Protein AF-A0A0L6J402-F1 (afdb_monomer)

Secondary structure (DSSP, 8-state):
-EEEEEETTEEEEEEEEEETTTTEEEEEEEE--SEEESSTT--EEEEEE-S-TT-EEEEEETT---SSSSTTGGG-EEEEEPTTS-EEEE-HHHHHHHH-GGGHHHHHHHHHHHHTT--SS-EEEE--TT----TTEEEEETTEEEEEEEEETTEEEEEPPPHHHHHHTT--SS-TTSHHHHHHHHHHHT-

Structure (mmCIF, N/CA/C/O backbone):
data_AF-A0A0L6J402-F1
#
_entry.id   AF-A0A0L6J402-F1
#
loop_
_atom_site.group_PDB
_atom_site.id
_atom_site.type_symbol
_atom_site.label_atom_id
_atom_site.label_alt_id
_atom_site.label_comp_id
_atom_site.label_asym_id
_atom_site.label_entity_id
_atom_site.label_seq_id
_atom_site.pdbx_PDB_ins_code
_atom_site.Cartn_x
_atom_site.Cartn_y
_atom_site.Cartn_z
_atom_site.occupancy
_atom_site.B_iso_or_equiv
_atom_site.auth_seq_id
_atom_site.auth_comp_id
_atom_site.auth_asym_id
_atom_site.auth_atom_id
_atom_site.pdbx_PDB_model_num
ATOM 1 N N . MET A 1 1 ? 17.441 -10.119 -23.129 1.00 94.06 1 MET A N 1
ATOM 2 C CA . MET A 1 1 ? 17.549 -8.654 -23.282 1.00 94.06 1 MET A CA 1
ATOM 3 C C . MET 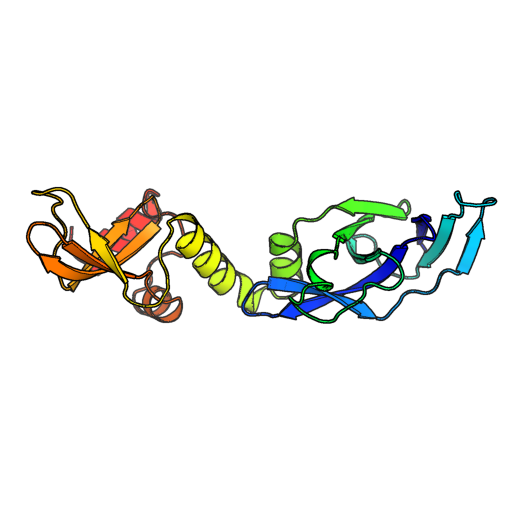A 1 1 ? 16.219 -8.056 -23.728 1.00 94.06 1 MET A C 1
ATOM 5 O O . MET A 1 1 ? 15.718 -8.432 -24.781 1.00 94.06 1 MET A O 1
ATOM 9 N N . ILE A 1 2 ? 15.658 -7.149 -22.926 1.00 98.06 2 ILE A N 1
ATOM 10 C CA . ILE A 1 2 ? 14.402 -6.425 -23.172 1.00 98.06 2 ILE A CA 1
ATOM 11 C C . ILE A 1 2 ? 14.729 -4.947 -23.429 1.00 98.06 2 ILE A C 1
ATOM 13 O O . ILE A 1 2 ? 15.537 -4.361 -22.709 1.00 98.06 2 ILE A O 1
ATOM 17 N N . THR A 1 3 ? 14.113 -4.326 -24.440 1.00 98.38 3 THR A N 1
ATOM 18 C CA . THR A 1 3 ? 14.338 -2.906 -24.765 1.00 98.38 3 THR A CA 1
ATOM 19 C C . THR A 1 3 ? 13.203 -2.034 -24.244 1.00 98.38 3 THR A C 1
ATOM 21 O O . THR A 1 3 ? 12.103 -2.064 -24.785 1.00 98.38 3 THR A O 1
ATOM 24 N N . VAL A 1 4 ? 13.489 -1.194 -23.252 1.00 98.19 4 VAL A N 1
ATOM 25 C CA . VAL A 1 4 ? 12.526 -0.256 -22.662 1.00 98.19 4 VAL A CA 1
ATOM 26 C C . VAL A 1 4 ? 12.765 1.150 -23.199 1.00 98.19 4 VAL A C 1
ATOM 28 O O . VAL A 1 4 ? 13.907 1.591 -23.332 1.00 98.19 4 VAL A O 1
ATOM 31 N N . ARG A 1 5 ? 11.683 1.875 -23.486 1.00 97.75 5 ARG A N 1
ATOM 32 C CA . ARG A 1 5 ? 11.718 3.271 -23.940 1.00 97.75 5 ARG A CA 1
ATOM 33 C C . ARG A 1 5 ? 10.920 4.142 -22.981 1.00 97.75 5 ARG A C 1
ATOM 35 O O . ARG A 1 5 ? 9.735 3.896 -22.780 1.00 97.75 5 ARG A O 1
ATOM 42 N N . ILE A 1 6 ? 11.554 5.164 -22.414 1.00 96.50 6 ILE A N 1
ATOM 43 C CA . ILE A 1 6 ? 10.890 6.161 -21.561 1.00 96.50 6 ILE A CA 1
ATOM 44 C C . ILE A 1 6 ? 11.271 7.574 -21.998 1.00 96.50 6 ILE A C 1
ATOM 46 O O . ILE A 1 6 ? 12.311 7.780 -22.620 1.00 96.50 6 ILE A O 1
ATOM 50 N N . ALA A 1 7 ? 10.449 8.568 -21.661 1.00 94.88 7 ALA A N 1
ATOM 51 C CA . ALA A 1 7 ? 10.814 9.968 -21.873 1.00 94.88 7 ALA A CA 1
ATOM 52 C C . ALA A 1 7 ? 12.146 10.282 -21.168 1.00 94.88 7 ALA A C 1
ATOM 54 O O . ALA A 1 7 ? 12.312 9.939 -19.997 1.00 94.88 7 ALA A O 1
ATOM 55 N N . ALA A 1 8 ? 13.073 10.971 -21.841 1.00 93.81 8 ALA A N 1
ATOM 56 C CA . ALA A 1 8 ? 14.391 11.305 -21.285 1.00 93.81 8 ALA A CA 1
ATOM 57 C C . ALA A 1 8 ? 14.318 12.230 -20.054 1.00 93.81 8 ALA A C 1
ATOM 59 O O . ALA A 1 8 ? 15.258 12.305 -19.267 1.00 93.81 8 ALA A O 1
ATOM 60 N N . ALA A 1 9 ? 13.176 12.893 -19.848 1.00 92.81 9 ALA A N 1
ATOM 61 C CA . ALA A 1 9 ? 12.861 13.637 -18.631 1.00 92.81 9 ALA A CA 1
ATOM 62 C C . ALA A 1 9 ? 12.552 12.737 -17.413 1.00 92.81 9 ALA A C 1
ATOM 64 O O . ALA A 1 9 ? 12.197 13.249 -16.350 1.00 92.81 9 ALA A O 1
ATOM 65 N N . ARG A 1 10 ? 12.656 11.408 -17.542 1.00 93.75 10 ARG A N 1
ATOM 66 C CA . ARG A 1 10 ? 12.503 10.442 -16.449 1.00 93.75 10 ARG A CA 1
ATOM 67 C C . ARG A 1 10 ? 13.736 9.557 -16.327 1.00 93.75 10 ARG A C 1
ATOM 69 O O . ARG A 1 10 ? 14.396 9.250 -17.314 1.00 93.75 10 ARG A O 1
ATOM 76 N N . TRP A 1 11 ? 14.031 9.135 -15.104 1.00 94.50 11 TRP A N 1
ATOM 77 C CA . TRP A 1 11 ? 15.065 8.141 -14.815 1.00 94.50 11 TRP A CA 1
ATOM 78 C C . TRP A 1 11 ? 14.415 6.796 -14.509 1.00 94.50 11 TRP A C 1
ATOM 80 O O . TRP A 1 11 ? 13.306 6.760 -13.972 1.00 94.50 11 TRP A O 1
ATOM 90 N N . LEU A 1 12 ? 15.111 5.712 -14.853 1.00 96.62 12 LEU A N 1
ATOM 91 C CA . LEU A 1 12 ? 14.683 4.336 -14.615 1.00 96.62 12 LEU A CA 1
ATOM 92 C C . LEU A 1 12 ? 15.525 3.701 -13.507 1.00 96.62 12 LEU A C 1
ATOM 94 O O . LEU A 1 12 ? 16.740 3.898 -13.444 1.00 96.62 12 LEU A O 1
ATOM 98 N N . TRP A 1 13 ? 14.876 2.916 -12.657 1.00 96.44 13 TRP A N 1
ATOM 99 C CA . TRP A 1 13 ? 15.479 2.295 -11.484 1.00 96.44 13 TRP A CA 1
ATOM 100 C C . TRP A 1 13 ? 14.895 0.906 -11.256 1.00 96.44 13 TRP A C 1
ATOM 102 O O . TRP A 1 13 ? 13.756 0.640 -11.645 1.00 96.44 13 TRP A O 1
ATOM 112 N N . THR A 1 14 ? 15.625 0.047 -10.549 1.00 96.75 14 THR A N 1
ATOM 113 C CA . THR A 1 14 ? 14.987 -1.098 -9.886 1.00 96.75 14 THR A CA 1
ATOM 114 C C . THR A 1 14 ? 14.047 -0.594 -8.786 1.00 96.75 14 THR A C 1
ATOM 116 O O . THR A 1 14 ? 14.257 0.490 -8.234 1.00 96.75 14 THR A O 1
ATOM 119 N N . ALA A 1 15 ? 13.001 -1.354 -8.467 1.00 96.56 15 ALA A N 1
ATOM 120 C CA . ALA A 1 15 ? 12.118 -1.041 -7.348 1.00 96.56 15 ALA A CA 1
ATOM 121 C C . ALA A 1 15 ? 12.677 -1.589 -6.023 1.00 96.56 15 ALA A C 1
ATOM 123 O O . ALA A 1 15 ? 13.242 -2.681 -5.990 1.00 96.56 15 ALA A O 1
ATOM 124 N N . GLU A 1 16 ? 12.500 -0.852 -4.927 1.00 95.44 16 GLU A N 1
ATOM 125 C CA . GLU A 1 16 ? 12.761 -1.335 -3.564 1.00 95.44 16 GLU A CA 1
ATOM 126 C C . GLU A 1 16 ? 11.734 -0.762 -2.578 1.00 95.44 16 GLU A C 1
ATOM 128 O O . GLU A 1 16 ? 11.135 0.282 -2.837 1.00 95.44 16 GLU A O 1
ATOM 133 N N . VAL A 1 17 ? 11.528 -1.418 -1.433 1.00 94.38 17 VAL A N 1
ATOM 134 C CA . VAL A 1 17 ? 10.684 -0.873 -0.356 1.00 94.38 17 VAL A CA 1
ATOM 135 C C . VAL A 1 17 ? 11.519 0.081 0.496 1.00 94.38 17 VAL A C 1
ATOM 137 O O . VAL A 1 17 ? 12.378 -0.356 1.261 1.00 94.38 17 VAL A O 1
ATOM 140 N N . GLY A 1 18 ? 11.251 1.381 0.371 1.00 90.75 18 GLY A N 1
ATOM 141 C CA . GLY A 1 18 ? 11.936 2.438 1.120 1.00 90.75 18 GLY A CA 1
ATOM 142 C C . GLY A 1 18 ? 11.395 2.633 2.534 1.00 90.75 18 GLY A C 1
ATOM 143 O O . GLY A 1 18 ? 12.143 3.001 3.435 1.00 90.75 18 GLY A O 1
ATOM 144 N N . ASP A 1 19 ? 10.106 2.359 2.745 1.00 91.25 19 ASP A N 1
ATOM 145 C CA . ASP A 1 19 ? 9.480 2.349 4.068 1.00 91.25 19 ASP A CA 1
ATOM 146 C C . ASP A 1 19 ? 8.548 1.141 4.187 1.00 91.25 19 ASP A C 1
ATOM 148 O O . ASP A 1 19 ? 7.466 1.095 3.597 1.00 91.25 19 ASP A O 1
ATOM 152 N N . ARG A 1 20 ? 8.979 0.152 4.976 1.00 91.56 20 ARG A N 1
ATOM 153 C CA . ARG A 1 20 ? 8.246 -1.105 5.179 1.00 91.56 20 ARG A CA 1
ATOM 154 C C . ARG A 1 20 ? 6.940 -0.918 5.948 1.00 91.56 20 ARG A C 1
ATOM 156 O O . ARG A 1 20 ? 6.004 -1.685 5.729 1.00 91.56 20 ARG A O 1
ATOM 163 N N . ALA A 1 21 ? 6.861 0.093 6.816 1.00 88.88 21 ALA A N 1
ATOM 164 C CA . ALA A 1 21 ? 5.702 0.336 7.672 1.00 88.88 21 ALA A CA 1
ATOM 165 C C . ALA A 1 21 ? 4.552 1.032 6.928 1.00 88.88 21 ALA A C 1
ATOM 167 O O . ALA A 1 21 ? 3.388 0.886 7.307 1.00 88.88 21 ALA A O 1
ATOM 168 N N . THR A 1 22 ? 4.862 1.816 5.894 1.00 88.06 22 THR A N 1
ATOM 169 C CA . THR A 1 22 ? 3.853 2.453 5.028 1.00 88.06 22 THR A CA 1
ATOM 170 C C . THR A 1 22 ? 3.661 1.723 3.704 1.00 88.06 22 THR A C 1
ATOM 172 O O . THR A 1 22 ? 2.597 1.850 3.108 1.00 88.06 22 THR A O 1
ATOM 175 N N . GLY A 1 23 ? 4.644 0.936 3.260 1.00 91.31 23 GLY A N 1
ATOM 176 C CA . GLY A 1 23 ? 4.635 0.313 1.936 1.00 91.31 23 GLY A CA 1
ATOM 177 C C . GLY A 1 23 ? 5.067 1.267 0.835 1.00 91.31 23 GLY A C 1
ATOM 178 O O . GLY A 1 23 ? 4.609 1.155 -0.296 1.00 91.31 23 GLY A O 1
ATOM 179 N N . HIS A 1 24 ? 5.922 2.239 1.144 1.00 92.56 24 HIS A N 1
ATOM 180 C CA . HIS A 1 24 ? 6.420 3.127 0.109 1.00 92.56 24 HIS A CA 1
ATOM 181 C C . HIS A 1 24 ? 7.487 2.432 -0.732 1.00 92.56 24 HIS A C 1
ATOM 183 O O . HIS A 1 24 ? 8.551 2.065 -0.224 1.00 92.56 24 HIS A O 1
ATOM 189 N N . VAL A 1 25 ? 7.212 2.296 -2.027 1.00 94.50 25 VAL A N 1
ATOM 190 C CA . VAL A 1 25 ? 8.175 1.802 -3.013 1.00 94.50 25 VAL A CA 1
ATOM 191 C C . VAL A 1 25 ? 8.962 2.980 -3.576 1.00 94.50 25 VAL A C 1
ATOM 193 O O . VAL A 1 25 ? 8.384 3.975 -4.019 1.00 94.50 25 VAL A O 1
ATOM 196 N N . CYS A 1 26 ? 10.287 2.869 -3.572 1.00 94.12 26 CYS A N 1
ATOM 197 C CA . CYS A 1 26 ? 11.191 3.897 -4.065 1.00 94.12 26 CYS A CA 1
ATOM 198 C C . CYS A 1 26 ? 12.215 3.373 -5.068 1.00 94.12 26 CYS A C 1
ATOM 200 O O . CYS A 1 26 ? 12.240 2.196 -5.434 1.00 94.12 26 CYS A O 1
ATOM 202 N N . ASN A 1 27 ? 13.040 4.295 -5.556 1.00 93.12 27 ASN A N 1
ATOM 203 C CA . ASN A 1 27 ? 14.118 4.003 -6.478 1.00 93.12 27 ASN A CA 1
ATOM 204 C C . ASN A 1 27 ? 15.274 3.249 -5.790 1.00 93.12 27 ASN A C 1
ATOM 206 O O . ASN A 1 27 ? 15.951 3.787 -4.913 1.00 93.12 27 ASN A O 1
ATOM 210 N N . GLY A 1 28 ? 15.529 2.025 -6.252 1.00 93.38 28 GLY A N 1
ATOM 211 C CA . GLY A 1 28 ? 16.651 1.187 -5.839 1.00 93.38 28 GLY A CA 1
ATOM 212 C C . GLY A 1 28 ? 17.943 1.543 -6.568 1.00 93.38 28 GLY A C 1
ATOM 213 O O . GLY A 1 28 ? 18.533 2.600 -6.329 1.00 93.38 28 GLY A O 1
ATOM 214 N N . ALA A 1 29 ? 18.423 0.647 -7.430 1.00 93.88 29 ALA A N 1
ATOM 215 C CA . ALA A 1 29 ? 19.623 0.855 -8.232 1.00 93.88 29 ALA A CA 1
ATOM 216 C C . ALA A 1 29 ? 19.283 1.593 -9.543 1.00 93.88 29 ALA A C 1
ATOM 218 O O . ALA A 1 29 ? 18.304 1.232 -10.205 1.00 93.88 29 ALA A O 1
ATOM 219 N N . PRO A 1 30 ? 20.062 2.618 -9.944 1.00 94.12 30 PRO A N 1
ATOM 220 C CA . PRO A 1 30 ? 19.835 3.330 -11.197 1.00 94.12 30 PRO A CA 1
ATOM 221 C C . PRO A 1 30 ? 20.102 2.427 -12.396 1.00 94.12 30 PRO A C 1
ATOM 223 O O . PRO A 1 30 ? 21.125 1.742 -12.453 1.00 94.12 30 PRO A O 1
ATOM 226 N N . ILE A 1 31 ? 19.229 2.504 -13.395 1.00 96.31 31 ILE A N 1
ATOM 227 C CA . ILE A 1 31 ? 19.400 1.815 -14.668 1.00 96.31 31 ILE A CA 1
ATOM 228 C C . ILE A 1 31 ? 19.747 2.853 -15.730 1.00 96.31 31 ILE A C 1
ATOM 230 O O . ILE A 1 31 ? 18.950 3.728 -16.067 1.00 96.31 31 ILE A O 1
ATOM 234 N N . ARG A 1 32 ? 20.971 2.774 -16.254 1.00 95.44 32 ARG A N 1
ATOM 235 C CA . ARG A 1 32 ? 21.456 3.720 -17.263 1.00 95.44 32 ARG A CA 1
ATOM 236 C C . ARG A 1 32 ? 20.783 3.462 -18.609 1.00 95.44 32 ARG A C 1
ATOM 238 O O . ARG A 1 32 ? 20.516 2.317 -18.968 1.00 95.44 32 ARG A O 1
ATOM 245 N N . ALA A 1 33 ? 20.514 4.533 -19.347 1.00 96.94 33 ALA A N 1
ATOM 246 C CA . ALA A 1 33 ? 20.126 4.423 -20.746 1.00 96.94 33 ALA A CA 1
ATOM 247 C C . ALA A 1 33 ? 21.333 3.941 -21.561 1.00 96.94 33 ALA A C 1
ATOM 249 O O . ALA A 1 33 ? 22.449 4.425 -21.361 1.00 96.94 33 ALA A O 1
ATOM 250 N N . ALA A 1 34 ? 21.105 3.008 -22.480 1.00 97.75 34 ALA A N 1
ATOM 251 C CA . ALA A 1 34 ? 22.109 2.575 -23.447 1.00 97.75 34 ALA A CA 1
ATOM 252 C C . ALA A 1 34 ? 22.363 3.674 -24.488 1.00 97.75 34 ALA A C 1
ATOM 254 O O . ALA A 1 34 ? 23.488 3.876 -24.938 1.00 97.75 34 ALA A O 1
ATOM 255 N N . ARG A 1 35 ? 21.304 4.404 -24.858 1.00 97.69 35 ARG A N 1
ATOM 256 C CA . ARG A 1 35 ? 21.351 5.529 -25.796 1.00 97.69 35 ARG A CA 1
ATOM 257 C C . ARG A 1 35 ? 20.123 6.424 -25.652 1.00 97.69 35 ARG A C 1
ATOM 259 O O . ARG A 1 35 ? 19.157 6.068 -24.977 1.00 97.69 35 ARG A O 1
ATOM 266 N N . TYR A 1 36 ? 20.160 7.555 -26.345 1.00 96.94 36 TYR A N 1
ATOM 267 C CA . TYR A 1 36 ? 19.033 8.470 -26.485 1.00 96.94 36 TYR A CA 1
ATOM 268 C C . TYR A 1 36 ? 18.640 8.582 -27.958 1.00 96.94 36 TYR A C 1
ATOM 270 O O . TYR A 1 36 ? 19.504 8.702 -28.826 1.00 96.94 36 TYR A O 1
ATOM 278 N N . GLU A 1 37 ? 17.341 8.529 -28.229 1.00 97.19 37 GLU A N 1
ATOM 279 C CA . GLU A 1 37 ? 16.747 8.651 -29.563 1.00 97.19 37 GLU A CA 1
ATOM 280 C C . GLU A 1 37 ? 15.839 9.895 -29.600 1.00 97.19 37 GLU A C 1
ATOM 282 O O . GLU A 1 37 ? 15.271 10.279 -28.579 1.00 97.19 37 GLU A O 1
ATOM 287 N N . GLY A 1 38 ? 15.699 10.541 -30.762 1.00 93.69 38 GLY A N 1
ATOM 288 C CA . GLY A 1 38 ? 14.854 11.734 -30.932 1.00 93.69 38 GLY A CA 1
ATOM 289 C C . GLY A 1 38 ? 15.627 13.054 -31.031 1.00 93.69 38 GLY A C 1
ATOM 290 O O . GLY A 1 38 ? 16.839 13.073 -31.260 1.00 93.69 38 GLY A O 1
ATOM 291 N N . ARG A 1 39 ? 14.908 14.181 -30.935 1.00 89.00 39 ARG A N 1
ATOM 292 C CA . ARG A 1 39 ? 15.460 15.545 -31.043 1.00 89.00 39 ARG A CA 1
ATOM 293 C C . ARG A 1 39 ? 14.726 16.505 -30.107 1.00 89.00 39 ARG A C 1
ATOM 295 O O . ARG A 1 39 ? 13.533 16.353 -29.876 1.00 89.00 39 ARG A O 1
ATOM 302 N N . GLY A 1 40 ? 15.427 17.537 -29.635 1.00 84.94 40 GLY A N 1
ATOM 303 C CA . GLY A 1 40 ? 14.830 18.588 -28.805 1.00 84.94 40 GLY A CA 1
ATOM 304 C C . GLY A 1 40 ? 14.263 18.047 -27.490 1.00 84.94 40 GLY A C 1
ATOM 305 O O . GLY A 1 40 ? 14.942 17.301 -26.790 1.00 84.94 40 GLY A O 1
ATOM 306 N N . LEU A 1 41 ? 13.031 18.436 -27.155 1.00 83.25 41 LEU A N 1
ATOM 307 C CA . LEU A 1 41 ? 12.342 17.993 -25.936 1.00 83.25 41 LEU A CA 1
ATOM 308 C C . LEU A 1 41 ? 11.705 16.598 -26.068 1.00 83.25 41 LEU A C 1
ATOM 310 O O . LEU A 1 41 ? 11.369 15.997 -25.052 1.00 83.25 41 LEU A O 1
ATOM 314 N N . ASP A 1 42 ? 11.623 16.048 -27.283 1.00 88.81 42 ASP A N 1
ATOM 315 C CA . ASP A 1 42 ? 11.062 14.718 -27.569 1.00 88.81 42 ASP A CA 1
ATOM 316 C C . ASP A 1 42 ? 12.124 13.607 -27.482 1.00 88.81 42 ASP A C 1
ATOM 318 O O . ASP A 1 42 ? 12.071 12.599 -28.189 1.00 88.81 42 ASP A O 1
ATOM 322 N N . LEU A 1 43 ? 13.146 13.806 -26.644 1.00 95.12 43 LEU A N 1
ATOM 323 C CA . LEU A 1 43 ? 14.176 12.801 -26.410 1.00 95.12 43 LEU A CA 1
ATOM 324 C C . LEU A 1 43 ? 13.604 11.618 -25.625 1.00 95.12 43 LEU A C 1
ATOM 326 O O . LEU A 1 43 ? 12.956 11.770 -24.586 1.00 95.12 43 LEU A O 1
ATOM 330 N N . VAL A 1 44 ? 13.921 10.421 -26.101 1.00 96.88 44 VAL A N 1
ATOM 331 C CA . VAL A 1 44 ? 13.575 9.141 -25.490 1.00 96.88 44 VAL A CA 1
ATOM 332 C C . VAL A 1 44 ? 14.857 8.481 -25.000 1.00 96.88 44 VAL A C 1
ATOM 334 O O . VAL A 1 44 ? 15.814 8.320 -25.757 1.00 96.88 44 VAL A O 1
ATOM 337 N N . ALA A 1 45 ? 14.878 8.090 -23.730 1.00 97.06 45 ALA A N 1
ATOM 338 C CA . ALA A 1 45 ? 15.914 7.238 -23.171 1.00 97.06 45 ALA A CA 1
ATOM 339 C C . ALA A 1 45 ? 15.597 5.777 -23.512 1.00 97.06 45 ALA A C 1
ATOM 341 O O . ALA A 1 45 ? 14.514 5.273 -23.194 1.00 97.06 45 ALA A O 1
ATOM 342 N N . VAL A 1 46 ? 16.542 5.100 -24.164 1.00 98.25 46 VAL A N 1
ATOM 343 C CA . VAL A 1 46 ? 16.428 3.681 -24.507 1.00 98.25 46 VAL A CA 1
ATOM 344 C C . VAL A 1 46 ? 17.296 2.869 -23.564 1.00 98.25 46 VAL A C 1
ATOM 346 O O . VAL A 1 46 ? 18.504 3.088 -23.472 1.00 98.25 46 VAL A O 1
ATOM 349 N N . HIS A 1 47 ? 16.681 1.914 -22.878 1.00 98.38 47 HIS A N 1
ATOM 350 C CA . HIS A 1 47 ? 17.337 1.010 -21.947 1.00 98.38 47 HIS A CA 1
ATOM 351 C C . HIS A 1 47 ? 17.347 -0.405 -22.517 1.00 98.38 47 HIS A C 1
ATOM 353 O O . HIS A 1 47 ? 16.321 -0.904 -22.974 1.00 98.38 47 HIS A O 1
ATOM 359 N N . GLU A 1 48 ? 18.503 -1.056 -22.463 1.00 98.12 48 GLU A N 1
ATOM 360 C CA . GLU A 1 48 ? 18.673 -2.461 -22.826 1.00 98.12 48 GLU A CA 1
ATOM 361 C C . GLU A 1 48 ? 18.891 -3.239 -21.535 1.00 98.12 48 GLU A C 1
ATOM 363 O O . GLU A 1 48 ? 19.911 -3.089 -20.866 1.00 98.12 48 GLU A O 1
ATOM 368 N N . LEU A 1 49 ? 17.866 -3.983 -21.132 1.00 97.44 49 LEU A N 1
ATOM 369 C CA . LEU A 1 49 ? 17.794 -4.609 -19.822 1.00 97.44 49 LEU A CA 1
ATOM 370 C C . LEU A 1 49 ? 18.037 -6.105 -19.946 1.00 97.44 49 LEU A C 1
ATOM 372 O O . LEU A 1 49 ? 17.359 -6.790 -20.716 1.00 97.44 49 LEU A O 1
ATOM 376 N N . ASP A 1 50 ? 18.964 -6.617 -19.147 1.00 96.75 50 ASP A N 1
ATOM 377 C CA . ASP A 1 50 ? 19.140 -8.052 -18.947 1.00 96.75 50 ASP A CA 1
ATOM 378 C C . ASP A 1 50 ? 18.523 -8.474 -17.611 1.00 96.75 50 ASP A C 1
ATOM 380 O O . ASP A 1 50 ? 19.205 -8.835 -16.657 1.00 96.75 50 ASP A O 1
ATOM 384 N N . ILE A 1 51 ? 17.202 -8.308 -17.525 1.00 96.12 51 ILE A N 1
ATOM 385 C CA . ILE A 1 51 ? 16.375 -8.688 -16.376 1.00 96.12 51 ILE A CA 1
ATOM 386 C C . ILE A 1 51 ? 15.111 -9.388 -16.876 1.00 96.12 51 ILE A C 1
ATOM 388 O O . ILE A 1 51 ? 14.734 -9.256 -18.044 1.00 96.12 51 ILE A O 1
ATOM 392 N N . GLU A 1 52 ? 14.456 -10.130 -15.991 1.00 97.62 52 GLU A N 1
ATOM 393 C CA . GLU A 1 52 ? 13.266 -10.902 -16.333 1.00 97.62 52 GLU A CA 1
ATOM 394 C C . GLU A 1 52 ? 12.053 -9.998 -16.598 1.00 97.62 52 GLU A C 1
ATOM 396 O O . GLU A 1 52 ? 11.854 -8.969 -15.937 1.00 97.62 52 GLU A O 1
ATOM 401 N N . ALA A 1 53 ? 11.199 -10.409 -17.538 1.00 97.81 53 ALA A N 1
ATOM 402 C CA . ALA A 1 53 ? 9.855 -9.856 -17.630 1.00 97.81 53 ALA A CA 1
ATOM 403 C C . ALA A 1 53 ? 9.098 -10.130 -16.318 1.00 97.81 53 ALA A C 1
ATOM 405 O O . ALA A 1 53 ? 9.314 -11.130 -15.647 1.00 97.81 53 ALA A O 1
ATOM 406 N N . GLY A 1 54 ? 8.216 -9.222 -15.926 1.00 97.94 54 GLY A N 1
ATOM 407 C CA . GLY A 1 54 ? 7.551 -9.242 -14.628 1.00 97.94 54 GLY A CA 1
ATOM 408 C C . GLY A 1 54 ? 8.289 -8.461 -13.541 1.00 97.94 54 GLY A C 1
ATOM 409 O O . GLY A 1 54 ? 7.651 -8.127 -12.546 1.00 97.94 54 GLY A O 1
ATOM 410 N N . THR A 1 55 ? 9.564 -8.095 -13.732 1.00 98.31 55 THR A N 1
ATOM 411 C CA . THR A 1 55 ? 10.326 -7.298 -12.755 1.00 98.31 55 THR A CA 1
ATOM 412 C C . THR A 1 55 ? 9.660 -5.943 -12.491 1.00 98.31 55 THR A C 1
ATOM 414 O O . THR A 1 55 ? 9.247 -5.247 -13.425 1.00 98.31 55 THR A O 1
ATOM 417 N N . LEU A 1 56 ? 9.591 -5.548 -11.215 1.00 98.50 56 LEU A N 1
ATOM 418 C CA . LEU A 1 56 ? 9.145 -4.220 -10.803 1.00 98.50 56 LEU A CA 1
ATOM 419 C C . LEU A 1 56 ? 10.264 -3.186 -10.977 1.00 98.50 56 LEU A C 1
ATOM 421 O O . LEU A 1 56 ? 11.374 -3.332 -10.461 1.00 98.50 56 LEU A O 1
ATOM 425 N N . LEU A 1 57 ? 9.939 -2.110 -11.682 1.00 98.06 57 LEU A N 1
ATOM 426 C CA . LEU A 1 57 ? 10.809 -0.973 -11.947 1.00 98.06 57 LEU A CA 1
ATOM 427 C C . LEU A 1 57 ? 10.163 0.302 -11.421 1.00 98.06 57 LEU A C 1
ATOM 429 O O . LEU A 1 57 ? 8.943 0.410 -11.322 1.00 98.06 57 LEU A O 1
ATOM 433 N N . VAL A 1 58 ? 10.982 1.301 -11.120 1.00 96.88 58 VAL A N 1
ATOM 434 C CA . VAL A 1 58 ? 10.513 2.631 -10.735 1.00 96.88 58 VAL A CA 1
ATOM 435 C C . VAL A 1 58 ? 10.967 3.632 -11.775 1.00 96.88 58 VAL A C 1
ATOM 437 O O . VAL A 1 58 ? 12.095 3.585 -12.260 1.00 96.88 58 VAL A O 1
ATOM 440 N N . THR A 1 59 ? 10.086 4.574 -12.093 1.00 95.62 59 THR A N 1
ATOM 441 C CA . THR A 1 59 ? 10.474 5.789 -12.802 1.00 95.62 59 THR A CA 1
ATOM 442 C C . THR A 1 59 ? 10.271 7.002 -11.918 1.00 95.62 59 THR A C 1
ATOM 444 O O . THR A 1 59 ? 9.267 7.107 -11.208 1.00 95.62 59 THR A O 1
ATOM 447 N N . THR A 1 60 ? 11.186 7.954 -12.022 1.00 93.69 60 THR A N 1
ATOM 448 C CA . THR A 1 60 ? 11.099 9.250 -11.344 1.00 93.69 60 THR A CA 1
ATOM 449 C C . THR A 1 60 ? 11.278 10.359 -12.373 1.00 93.69 60 THR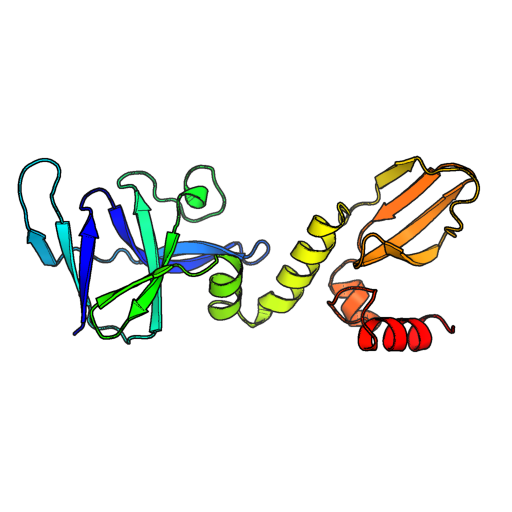 A C 1
ATOM 451 O O . THR A 1 60 ? 12.009 10.148 -13.343 1.00 93.69 60 THR A O 1
ATOM 454 N N . PRO A 1 61 ? 10.666 11.541 -12.205 1.00 91.56 61 PRO A N 1
ATOM 455 C CA . PRO A 1 61 ? 11.118 12.720 -12.932 1.00 91.56 61 PRO A CA 1
ATOM 456 C C . PRO A 1 61 ? 12.626 12.937 -12.715 1.00 91.56 61 PRO A C 1
ATOM 458 O O . PRO A 1 61 ? 13.178 12.636 -11.650 1.00 91.56 61 PRO A O 1
ATOM 461 N N . ALA A 1 62 ? 13.316 13.410 -13.749 1.00 84.38 62 ALA A N 1
ATOM 462 C CA . ALA A 1 62 ? 14.730 13.739 -13.654 1.00 84.38 62 ALA A CA 1
ATOM 463 C C . ALA A 1 62 ? 14.938 14.830 -12.588 1.00 84.38 62 ALA A C 1
ATOM 465 O O . ALA A 1 62 ? 14.222 15.828 -12.561 1.00 84.38 62 ALA A O 1
ATOM 466 N N . GLY A 1 63 ? 15.913 14.629 -11.698 1.00 80.31 63 GLY A N 1
ATOM 467 C CA . GLY A 1 63 ? 16.224 15.577 -10.622 1.00 80.31 63 GLY A CA 1
ATOM 468 C C . GLY A 1 63 ? 15.349 15.479 -9.364 1.00 80.31 63 GLY A C 1
ATOM 469 O O . GLY A 1 63 ? 15.583 16.244 -8.434 1.00 80.31 63 GLY A O 1
ATOM 470 N N . THR A 1 64 ? 14.389 14.546 -9.285 1.00 80.44 64 THR A N 1
ATOM 471 C CA . THR A 1 64 ? 13.471 14.419 -8.130 1.00 80.44 64 THR A CA 1
ATOM 472 C C . THR A 1 64 ? 13.542 13.060 -7.420 1.00 80.44 64 THR A C 1
ATOM 474 O O . THR A 1 64 ? 12.536 12.577 -6.906 1.00 80.44 64 THR A O 1
ATOM 477 N N . SER A 1 65 ? 14.704 12.399 -7.392 1.00 74.19 65 SER A N 1
ATOM 478 C CA . SER A 1 65 ? 14.849 11.080 -6.753 1.00 74.19 65 SER A CA 1
ATOM 479 C C . SER A 1 65 ? 15.069 11.174 -5.240 1.00 74.19 65 SER A C 1
ATOM 481 O O . SER A 1 65 ? 15.951 11.913 -4.798 1.00 74.19 65 SER A O 1
ATOM 483 N N . SER A 1 66 ? 14.354 10.371 -4.446 1.00 78.81 66 SER A N 1
ATOM 484 C CA . SER A 1 66 ? 14.579 10.245 -3.001 1.00 78.81 66 SER A CA 1
ATOM 485 C C . SER A 1 66 ? 14.288 8.828 -2.525 1.00 78.81 66 SER A C 1
ATOM 487 O O . SER A 1 66 ? 13.278 8.244 -2.886 1.00 78.81 66 SER A O 1
ATOM 489 N N . ARG A 1 67 ? 15.138 8.282 -1.656 1.00 79.75 67 ARG A N 1
ATOM 490 C CA . ARG A 1 67 ? 14.865 7.005 -0.992 1.00 79.75 67 ARG A CA 1
ATOM 491 C C . ARG A 1 67 ? 13.982 7.236 0.233 1.00 79.75 67 ARG A C 1
ATOM 493 O O . ARG A 1 67 ? 14.497 7.426 1.330 1.00 79.75 67 ARG A O 1
ATOM 500 N N . GLY A 1 68 ? 12.664 7.284 0.040 1.00 78.12 68 GLY A N 1
ATOM 501 C CA . GLY A 1 68 ? 11.692 7.345 1.138 1.00 78.12 68 GLY A CA 1
ATOM 502 C C . GLY A 1 68 ? 10.418 8.124 0.818 1.00 78.12 68 GLY A C 1
ATOM 503 O O . GLY A 1 68 ? 10.255 8.651 -0.274 1.00 78.12 68 GLY A O 1
ATOM 5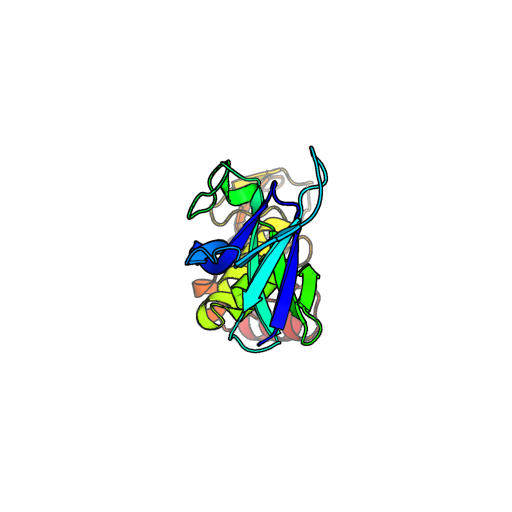04 N N . THR A 1 69 ? 9.533 8.241 1.809 1.00 75.00 69 THR A N 1
ATOM 505 C CA . THR A 1 69 ? 8.197 8.877 1.743 1.00 75.00 69 THR A CA 1
ATOM 506 C C . THR A 1 69 ? 8.211 10.410 1.721 1.00 75.00 69 THR A C 1
ATOM 508 O O . THR A 1 69 ? 7.181 11.052 1.927 1.00 75.00 69 THR A O 1
ATOM 511 N N . GLY A 1 70 ? 9.376 11.021 1.500 1.00 76.56 70 GLY A N 1
ATOM 512 C CA . GLY A 1 70 ? 9.533 12.472 1.476 1.00 76.56 70 GLY A CA 1
ATOM 513 C C . GLY A 1 70 ? 8.804 13.145 0.301 1.00 76.56 70 GLY A C 1
ATOM 514 O O . GLY A 1 70 ? 8.263 12.469 -0.576 1.00 76.56 70 GLY A O 1
ATOM 515 N N . PRO A 1 71 ? 8.846 14.488 0.215 1.00 71.69 71 PRO A N 1
ATOM 516 C CA . PRO A 1 71 ? 8.141 15.256 -0.820 1.00 71.69 71 PRO A CA 1
ATOM 517 C C . PRO A 1 71 ? 8.504 14.830 -2.252 1.00 71.69 71 PRO A C 1
ATOM 519 O O . PRO A 1 71 ? 7.680 14.919 -3.156 1.00 71.69 71 PRO A O 1
ATOM 522 N N . TRP A 1 72 ? 9.719 14.318 -2.453 1.00 74.19 72 TRP A N 1
ATOM 523 C CA . TRP A 1 72 ? 10.192 13.818 -3.744 1.00 74.19 72 TRP A CA 1
ATOM 524 C C . TRP A 1 72 ? 9.798 12.358 -4.012 1.00 74.19 72 TRP A C 1
ATOM 526 O O . TRP A 1 72 ? 9.594 11.984 -5.168 1.00 74.19 72 TRP A O 1
ATOM 536 N N . GLY A 1 73 ? 9.600 11.558 -2.960 1.00 74.69 73 GLY A N 1
ATOM 537 C CA . GLY A 1 73 ? 9.181 10.160 -3.066 1.00 74.69 73 GLY A CA 1
ATOM 538 C C . GLY A 1 73 ? 7.764 9.985 -3.602 1.00 74.69 73 GLY A C 1
ATOM 539 O O . GLY A 1 73 ? 7.477 9.037 -4.328 1.00 74.69 73 GLY A O 1
ATOM 540 N N . GLY A 1 74 ? 6.885 10.961 -3.359 1.00 74.88 74 GLY A N 1
ATOM 541 C CA . GLY A 1 74 ? 5.533 10.979 -3.929 1.00 74.88 74 GLY A CA 1
ATOM 542 C C . GLY A 1 74 ? 5.485 11.030 -5.464 1.00 74.88 74 GLY A C 1
ATOM 543 O O . GLY A 1 74 ? 4.432 10.792 -6.046 1.00 74.88 74 GLY A O 1
ATOM 544 N N . SER A 1 75 ? 6.607 11.317 -6.136 1.00 85.62 75 SER A N 1
ATOM 545 C CA . SER A 1 75 ? 6.698 11.351 -7.604 1.00 85.62 75 SER A CA 1
ATOM 546 C C . SER A 1 75 ? 7.054 10.003 -8.248 1.00 85.62 75 SER A C 1
ATOM 548 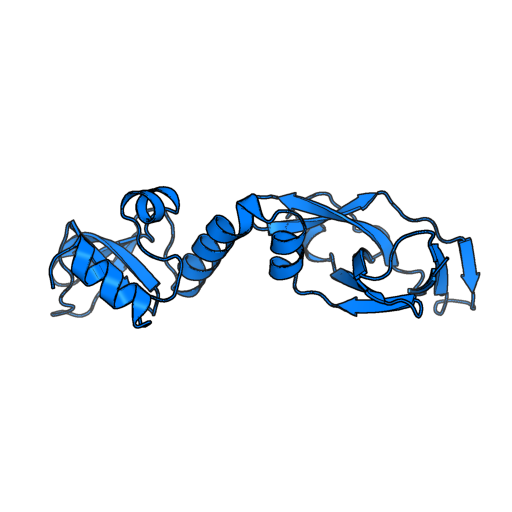O O . SER A 1 75 ? 7.104 9.894 -9.482 1.00 85.62 75 SER A O 1
ATOM 550 N N . HIS A 1 76 ? 7.315 8.978 -7.432 1.00 91.19 76 HIS A N 1
ATOM 551 C CA . HIS A 1 76 ? 7.642 7.643 -7.907 1.00 91.19 76 HIS A CA 1
ATOM 552 C C . HIS A 1 76 ? 6.445 7.000 -8.594 1.00 91.19 76 HIS A C 1
ATOM 554 O O . HIS A 1 76 ? 5.341 6.952 -8.059 1.00 91.19 76 HIS A O 1
ATOM 560 N N . GLN A 1 77 ? 6.694 6.452 -9.777 1.00 94.38 77 GLN A N 1
ATOM 561 C CA . GLN A 1 77 ? 5.741 5.587 -10.457 1.00 94.38 77 GLN A CA 1
ATOM 562 C C . GLN A 1 77 ? 6.352 4.203 -10.570 1.00 94.38 77 GLN A C 1
ATOM 564 O O . GLN A 1 77 ? 7.450 4.064 -11.119 1.00 94.38 77 GLN A O 1
ATOM 569 N N . VAL A 1 78 ? 5.642 3.209 -10.044 1.00 97.06 78 VAL A N 1
ATOM 570 C CA . VAL A 1 78 ? 6.047 1.809 -10.110 1.00 97.06 78 VAL A CA 1
ATOM 571 C C . VAL A 1 78 ? 5.445 1.175 -11.354 1.00 97.06 78 VAL A C 1
ATOM 573 O O . VAL A 1 78 ? 4.284 1.411 -11.691 1.00 97.06 78 VAL A O 1
ATOM 576 N N . HIS A 1 79 ? 6.247 0.367 -12.034 1.00 98.31 79 HIS A N 1
ATOM 577 C CA . HIS A 1 79 ? 5.890 -0.290 -13.277 1.00 98.31 79 HIS A CA 1
ATOM 578 C C . HIS A 1 79 ? 6.276 -1.760 -13.238 1.00 98.31 79 HIS A C 1
ATOM 580 O O . HIS A 1 79 ? 7.308 -2.115 -12.675 1.00 98.31 79 HIS A O 1
ATOM 586 N N . ARG A 1 80 ? 5.495 -2.603 -13.905 1.00 98.44 80 ARG A N 1
ATOM 587 C CA . ARG A 1 80 ? 5.875 -3.970 -14.246 1.00 98.44 80 ARG A CA 1
ATOM 588 C C . ARG A 1 80 ? 6.442 -3.991 -15.656 1.00 98.44 80 ARG A C 1
ATOM 590 O O . ARG A 1 80 ? 5.803 -3.490 -16.583 1.00 98.44 80 ARG A O 1
ATOM 597 N N . LEU A 1 81 ? 7.628 -4.572 -15.805 1.00 98.56 81 LEU A N 1
ATOM 598 C CA . LEU A 1 81 ? 8.266 -4.771 -17.100 1.00 98.56 81 LEU A CA 1
ATOM 599 C C . LEU A 1 81 ? 7.576 -5.901 -17.868 1.00 98.56 81 LEU A C 1
ATOM 601 O O . LEU A 1 81 ? 7.526 -7.026 -17.384 1.00 98.56 81 LEU A O 1
ATOM 605 N N . ALA A 1 82 ? 7.084 -5.642 -19.072 1.00 98.31 82 ALA A N 1
ATOM 606 C CA . ALA A 1 82 ? 6.617 -6.690 -19.974 1.00 98.31 82 ALA A CA 1
ATOM 607 C C . ALA A 1 82 ? 7.757 -7.230 -20.856 1.00 98.31 82 ALA A C 1
ATOM 609 O O . ALA A 1 82 ? 8.788 -6.581 -21.041 1.00 98.31 82 ALA A O 1
ATOM 610 N N . ALA A 1 83 ? 7.561 -8.416 -21.440 1.00 97.94 83 ALA A N 1
ATOM 611 C CA . ALA A 1 83 ? 8.550 -9.052 -22.316 1.00 97.94 83 ALA A CA 1
ATOM 612 C C . ALA A 1 83 ? 8.837 -8.250 -23.601 1.00 97.94 83 ALA A C 1
ATOM 614 O O . ALA A 1 83 ? 9.930 -8.347 -24.155 1.00 97.94 83 ALA A O 1
ATOM 615 N N . ASP A 1 84 ? 7.880 -7.436 -24.053 1.00 97.81 84 ASP A N 1
ATOM 616 C CA . ASP A 1 84 ? 8.020 -6.529 -25.200 1.00 97.81 84 ASP A CA 1
ATOM 617 C C . ASP A 1 84 ? 8.693 -5.187 -24.845 1.00 97.81 84 ASP A C 1
ATOM 619 O O . ASP A 1 84 ? 8.906 -4.350 -25.722 1.00 97.81 84 ASP A O 1
ATOM 623 N N . GLY A 1 85 ? 9.044 -4.979 -23.570 1.00 97.81 85 GLY A N 1
ATOM 624 C CA . GLY A 1 85 ? 9.657 -3.750 -23.069 1.00 97.81 85 GLY A CA 1
ATOM 625 C C . GLY A 1 85 ? 8.678 -2.639 -22.704 1.00 97.81 85 GLY A C 1
ATOM 626 O O . GLY A 1 85 ? 9.116 -1.547 -22.332 1.00 97.81 85 GLY A O 1
ATOM 627 N N . SER A 1 86 ? 7.369 -2.895 -22.768 1.00 98.19 86 SER A N 1
ATOM 628 C CA . SER A 1 86 ? 6.374 -1.975 -22.220 1.00 98.19 86 SER A CA 1
ATOM 629 C C . SER A 1 86 ? 6.411 -1.948 -20.685 1.00 98.19 86 SER A C 1
ATOM 631 O O . SER A 1 86 ? 6.831 -2.901 -20.021 1.00 98.19 86 SER A O 1
ATOM 633 N N . LEU A 1 87 ? 6.001 -0.811 -20.119 1.00 98.25 87 LEU A N 1
ATOM 634 C CA . LEU A 1 87 ? 5.925 -0.574 -18.680 1.00 98.25 87 LEU A CA 1
ATOM 635 C C . LEU A 1 87 ? 4.462 -0.380 -18.282 1.00 98.25 87 LEU A C 1
ATOM 637 O O . LEU A 1 87 ? 3.849 0.630 -18.629 1.00 98.25 87 LEU A O 1
ATOM 641 N N . ALA A 1 88 ? 3.904 -1.351 -17.563 1.00 98.19 88 ALA A N 1
ATOM 642 C CA . ALA A 1 88 ? 2.538 -1.276 -17.057 1.00 98.19 88 ALA A CA 1
ATOM 643 C C . ALA A 1 88 ? 2.538 -0.716 -15.633 1.00 98.19 88 ALA A C 1
ATOM 645 O O . ALA A 1 88 ? 3.238 -1.241 -14.772 1.00 98.19 88 ALA A O 1
ATOM 646 N N . HIS A 1 89 ? 1.744 0.318 -15.364 1.00 97.69 89 HIS A N 1
ATOM 647 C CA . HIS A 1 89 ? 1.657 0.905 -14.027 1.00 97.69 89 HIS A CA 1
ATOM 648 C C . HIS A 1 89 ? 1.179 -0.117 -12.981 1.00 97.69 89 HIS A C 1
ATOM 650 O O . HIS A 1 89 ? 0.196 -0.827 -13.201 1.00 97.69 89 HIS A O 1
ATOM 656 N N . VAL A 1 90 ? 1.831 -0.132 -11.816 1.00 98.12 90 VAL A N 1
ATOM 657 C CA . VAL A 1 90 ? 1.463 -0.963 -10.662 1.00 98.12 90 VAL A CA 1
ATOM 658 C C . VAL A 1 90 ? 1.118 -0.057 -9.478 1.00 98.12 90 VAL A C 1
ATOM 660 O O . VAL A 1 90 ? 1.916 0.821 -9.142 1.00 98.12 90 VAL A O 1
ATOM 663 N N . PRO A 1 91 ? -0.039 -0.248 -8.812 1.00 95.62 91 PRO A N 1
ATOM 664 C CA . PRO A 1 91 ? -0.344 0.462 -7.574 1.00 95.62 91 PRO A CA 1
ATOM 665 C C . PRO A 1 91 ? 0.761 0.261 -6.532 1.00 95.62 91 PRO A C 1
ATOM 667 O O . PRO A 1 91 ? 1.216 -0.862 -6.319 1.00 95.62 91 PRO A O 1
ATOM 670 N N . MET A 1 92 ? 1.172 1.341 -5.866 1.00 93.56 92 MET A N 1
ATOM 671 C CA . MET A 1 92 ? 2.308 1.323 -4.936 1.00 93.56 92 MET A CA 1
ATOM 672 C C . MET A 1 92 ? 2.147 0.276 -3.829 1.00 93.56 92 MET A C 1
ATOM 674 O O . MET A 1 92 ? 3.079 -0.475 -3.564 1.00 93.56 92 MET A O 1
ATOM 678 N N . ASP A 1 93 ? 0.946 0.167 -3.267 1.00 94.81 93 ASP A N 1
ATOM 679 C CA . ASP A 1 93 ? 0.617 -0.799 -2.219 1.00 94.81 93 ASP A CA 1
ATOM 680 C C . ASP A 1 93 ? 0.807 -2.247 -2.691 1.00 94.81 93 ASP A C 1
ATOM 682 O O . ASP A 1 93 ? 1.399 -3.058 -1.984 1.00 94.81 93 ASP A O 1
ATOM 686 N N . ALA A 1 94 ? 0.364 -2.559 -3.914 1.00 96.56 94 ALA A N 1
ATOM 687 C CA . ALA A 1 94 ? 0.515 -3.889 -4.499 1.00 96.56 94 ALA A CA 1
ATOM 688 C C . ALA A 1 94 ? 1.988 -4.211 -4.782 1.00 96.56 94 ALA A C 1
ATOM 690 O O . ALA A 1 94 ? 2.448 -5.314 -4.504 1.00 96.56 94 ALA A O 1
ATOM 691 N N . ALA A 1 95 ? 2.745 -3.232 -5.285 1.00 97.25 95 ALA A N 1
ATOM 692 C CA . ALA A 1 95 ? 4.178 -3.388 -5.493 1.00 97.25 95 ALA A CA 1
ATOM 693 C C . ALA A 1 95 ? 4.939 -3.594 -4.174 1.00 97.25 95 ALA A C 1
ATOM 695 O O . ALA A 1 95 ? 5.847 -4.419 -4.115 1.00 97.25 95 ALA A O 1
ATOM 696 N N . ALA A 1 96 ? 4.573 -2.878 -3.110 1.00 96.56 96 ALA A N 1
ATOM 697 C CA . ALA A 1 96 ? 5.185 -3.054 -1.798 1.00 96.56 96 ALA A CA 1
ATOM 698 C C . ALA A 1 96 ? 4.892 -4.433 -1.210 1.00 96.56 96 ALA A C 1
ATOM 700 O O . ALA A 1 96 ? 5.785 -5.055 -0.643 1.00 96.56 96 ALA A O 1
ATOM 701 N N . ASP A 1 97 ? 3.660 -4.915 -1.364 1.00 97.06 97 ASP A N 1
ATOM 702 C CA . ASP A 1 97 ? 3.245 -6.231 -0.882 1.00 97.06 97 ASP A CA 1
ATOM 703 C C . ASP A 1 97 ? 3.921 -7.368 -1.669 1.00 97.06 97 ASP A C 1
ATOM 705 O O . ASP A 1 97 ? 4.252 -8.393 -1.081 1.00 97.06 97 ASP A O 1
ATOM 709 N N . GLU A 1 98 ? 4.232 -7.165 -2.951 1.00 97.38 98 GLU A N 1
ATOM 710 C CA . GLU A 1 98 ? 5.053 -8.096 -3.739 1.00 97.38 98 GLU A CA 1
ATOM 711 C C . GLU A 1 98 ? 6.536 -8.083 -3.334 1.00 97.38 98 GLU A C 1
ATOM 713 O O . GLU A 1 98 ? 7.155 -9.140 -3.224 1.00 97.38 98 GLU A O 1
ATOM 718 N N . LEU A 1 99 ? 7.113 -6.899 -3.100 1.00 96.94 99 LEU A N 1
ATOM 719 C CA . LEU A 1 99 ? 8.527 -6.745 -2.731 1.00 96.94 99 LEU A CA 1
ATOM 720 C C . LEU A 1 99 ? 8.820 -7.129 -1.271 1.00 96.94 99 LEU A C 1
ATOM 722 O O . LEU A 1 99 ? 9.940 -7.523 -0.951 1.00 96.94 99 LEU A O 1
ATOM 726 N N . ASP A 1 100 ? 7.835 -6.995 -0.384 1.00 97.12 100 ASP A N 1
ATOM 727 C CA . ASP A 1 100 ? 7.920 -7.350 1.033 1.00 97.12 100 ASP A CA 1
ATOM 728 C C . ASP A 1 100 ? 6.648 -8.089 1.495 1.00 97.12 100 ASP A C 1
ATOM 730 O O . ASP A 1 100 ? 5.825 -7.517 2.221 1.00 97.12 100 ASP A O 1
ATOM 734 N N . PRO A 1 101 ? 6.469 -9.370 1.114 1.00 96.81 101 PRO A N 1
ATOM 735 C CA . PRO A 1 101 ? 5.270 -10.131 1.469 1.00 96.81 101 PRO A CA 1
ATOM 736 C C . PRO A 1 101 ? 5.060 -10.264 2.979 1.00 96.81 101 PRO A C 1
ATOM 738 O O . PRO A 1 101 ? 3.921 -10.270 3.444 1.00 96.81 101 PRO A O 1
ATOM 741 N N . ALA A 1 102 ? 6.148 -10.309 3.756 1.00 95.25 102 ALA A N 1
ATOM 742 C CA . ALA A 1 102 ? 6.107 -10.451 5.210 1.00 95.25 102 ALA A CA 1
ATOM 743 C C . ALA A 1 102 ? 5.426 -9.261 5.912 1.00 95.25 102 ALA A C 1
ATOM 745 O O . ALA A 1 102 ? 4.795 -9.440 6.950 1.00 95.25 102 ALA A O 1
ATOM 746 N N . GLY A 1 103 ? 5.534 -8.052 5.350 1.00 94.44 103 GLY A N 1
ATOM 747 C CA . GLY A 1 103 ? 4.889 -6.849 5.884 1.00 94.44 103 GLY A CA 1
ATOM 748 C C . GLY A 1 103 ? 3.488 -6.566 5.329 1.00 94.44 103 GLY A C 1
ATOM 749 O O . GLY A 1 103 ? 2.852 -5.604 5.763 1.00 94.44 103 GLY A O 1
ATOM 750 N N . SER A 1 104 ? 3.004 -7.359 4.367 1.00 95.94 104 SER A N 1
ATOM 751 C CA . SER A 1 104 ? 1.782 -7.048 3.608 1.00 95.94 104 SER A CA 1
ATOM 752 C C . SER A 1 104 ? 0.531 -6.965 4.482 1.00 95.94 104 SER A C 1
ATOM 754 O O . SER A 1 104 ? -0.258 -6.028 4.356 1.00 95.94 104 SER A O 1
ATOM 756 N N . GLU A 1 105 ? 0.381 -7.883 5.434 1.00 95.56 105 GLU A N 1
ATOM 757 C CA . GLU A 1 105 ? -0.786 -7.939 6.312 1.00 95.56 105 GLU A CA 1
ATOM 758 C C . GLU A 1 105 ? -0.834 -6.749 7.285 1.00 95.56 105 GLU A C 1
ATOM 760 O O . GLU A 1 105 ? -1.871 -6.100 7.435 1.00 95.56 105 GLU A O 1
ATOM 765 N N . ALA A 1 106 ? 0.310 -6.369 7.863 1.00 95.31 106 ALA A N 1
ATOM 766 C CA . ALA A 1 106 ? 0.417 -5.185 8.716 1.00 95.31 106 ALA A CA 1
ATOM 767 C C . ALA A 1 106 ? 0.119 -3.884 7.945 1.00 95.31 106 ALA A C 1
ATOM 769 O O . ALA A 1 106 ? -0.505 -2.959 8.473 1.00 95.31 106 ALA A O 1
ATOM 770 N N . ARG A 1 107 ? 0.517 -3.803 6.670 1.00 95.44 107 ARG A N 1
ATOM 771 C CA . ARG A 1 107 ? 0.165 -2.663 5.811 1.00 95.44 107 ARG A CA 1
ATOM 772 C C . ARG A 1 107 ? -1.308 -2.664 5.426 1.00 95.44 107 ARG A C 1
ATOM 774 O O . ARG A 1 107 ? -1.928 -1.601 5.442 1.00 95.44 107 ARG A O 1
ATOM 781 N N . LEU A 1 108 ? -1.891 -3.826 5.132 1.00 95.38 108 LEU A N 1
ATOM 782 C CA . LEU A 1 108 ? -3.326 -3.955 4.887 1.00 95.38 108 LEU A CA 1
ATOM 783 C C . LEU A 1 108 ? -4.133 -3.477 6.098 1.00 95.38 108 LEU A C 1
ATOM 785 O O . LEU A 1 108 ? -5.038 -2.658 5.936 1.00 95.38 108 LEU A O 1
ATOM 789 N N . HIS A 1 109 ? -3.754 -3.913 7.301 1.00 95.75 109 HIS A N 1
ATOM 790 C CA . HIS A 1 109 ? -4.325 -3.448 8.567 1.00 95.75 109 HIS A CA 1
ATOM 791 C C . HIS A 1 109 ? -4.319 -1.919 8.661 1.00 95.75 109 HIS A C 1
ATOM 793 O O . HIS A 1 109 ? -5.370 -1.301 8.858 1.00 95.75 109 HIS A O 1
ATOM 799 N N . ARG A 1 110 ? -3.154 -1.299 8.437 1.00 94.19 110 ARG A N 1
ATOM 800 C CA . ARG A 1 110 ? -3.003 0.159 8.466 1.00 94.19 110 ARG A CA 1
ATOM 801 C C . ARG A 1 110 ? -3.925 0.848 7.461 1.00 94.19 110 ARG A C 1
ATOM 803 O O . ARG A 1 110 ? -4.561 1.843 7.805 1.00 94.19 110 ARG A O 1
ATOM 810 N N . ARG A 1 111 ? -4.004 0.342 6.226 1.00 94.19 111 ARG A N 1
ATOM 811 C CA . ARG A 1 111 ? -4.868 0.905 5.173 1.00 94.19 111 ARG A CA 1
ATOM 812 C C . ARG A 1 111 ? -6.344 0.832 5.558 1.00 94.19 111 ARG A C 1
ATOM 814 O O . ARG A 1 111 ? -7.056 1.817 5.385 1.00 94.19 111 ARG A O 1
ATOM 821 N N . LEU A 1 112 ? -6.791 -0.291 6.119 1.00 95.25 112 LEU A N 1
ATOM 822 C CA . LEU A 1 112 ? -8.172 -0.466 6.578 1.00 95.25 112 LEU A CA 1
ATOM 823 C C . LEU A 1 112 ? -8.514 0.475 7.743 1.00 95.25 112 LEU A C 1
ATOM 825 O O . LEU A 1 112 ? -9.565 1.114 7.714 1.00 95.25 112 LEU A O 1
ATOM 829 N N . ALA A 1 113 ? -7.612 0.628 8.717 1.00 95.25 113 ALA A N 1
ATOM 830 C CA . ALA A 1 113 ? -7.776 1.570 9.826 1.00 95.25 113 ALA A CA 1
ATOM 831 C C . ALA A 1 113 ? -7.893 3.028 9.340 1.00 95.25 113 ALA A C 1
ATOM 833 O O . ALA A 1 113 ? -8.823 3.747 9.717 1.00 95.25 113 ALA A O 1
ATOM 834 N N . LEU A 1 114 ? -6.998 3.444 8.437 1.00 93.25 114 LEU A N 1
ATOM 835 C CA . LEU A 1 114 ? -7.027 4.778 7.833 1.00 93.25 114 LEU A CA 1
ATOM 836 C C . LEU A 1 114 ? -8.297 5.020 7.010 1.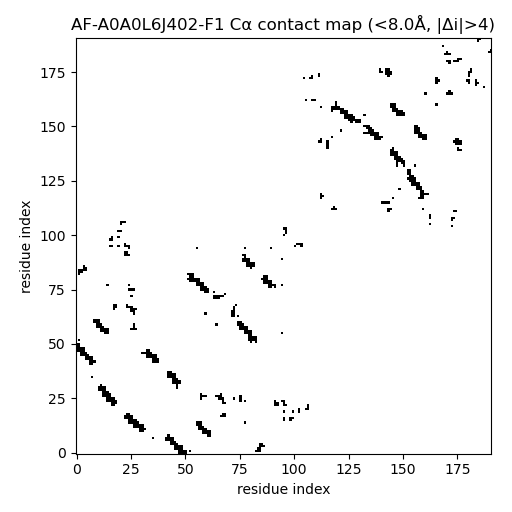00 93.25 114 LEU A C 1
ATOM 838 O O . LEU A 1 114 ? -8.871 6.105 7.085 1.00 93.25 114 LEU A O 1
ATOM 842 N N . ALA A 1 115 ? -8.765 4.017 6.262 1.00 94.31 115 ALA A N 1
ATOM 843 C CA . ALA A 1 115 ? -9.967 4.124 5.437 1.00 94.31 115 ALA A CA 1
ATOM 844 C C . ALA A 1 115 ? -11.237 4.398 6.260 1.00 94.31 115 ALA A C 1
ATOM 846 O O . ALA A 1 115 ? -12.154 5.051 5.765 1.00 94.31 115 ALA A O 1
ATOM 847 N N . VAL A 1 116 ? -11.283 3.945 7.517 1.00 94.56 116 VAL A N 1
ATOM 848 C CA . VAL A 1 116 ? -12.397 4.223 8.441 1.00 94.56 116 VAL A CA 1
ATOM 849 C C . VAL A 1 116 ? -12.152 5.435 9.346 1.00 94.56 116 VAL A C 1
ATOM 851 O O . VAL A 1 116 ? -12.950 5.711 10.244 1.00 94.56 116 VAL A O 1
ATOM 854 N N . GLY A 1 117 ? -11.060 6.169 9.109 1.00 94.12 117 GLY A N 1
ATOM 855 C CA . GLY A 1 117 ? -10.708 7.382 9.842 1.00 94.12 117 GLY A CA 1
ATOM 856 C C . GLY A 1 117 ? -10.273 7.137 11.285 1.00 94.12 117 GLY A C 1
ATOM 857 O O . GLY A 1 117 ? -10.359 8.055 12.100 1.00 94.12 117 GLY A O 1
ATOM 858 N N . LEU A 1 118 ? -9.830 5.921 11.618 1.00 94.12 118 LEU A N 1
ATOM 859 C CA . LEU A 1 118 ? -9.376 5.590 12.963 1.00 94.12 118 LEU A CA 1
ATOM 860 C C . LEU A 1 118 ? -7.845 5.629 13.052 1.00 94.12 118 LEU A C 1
ATOM 862 O O . LEU A 1 118 ? -7.167 4.869 12.357 1.00 94.12 118 LEU A O 1
ATOM 866 N N . PRO A 1 119 ? -7.281 6.477 13.926 1.00 93.62 119 PRO A N 1
ATOM 867 C CA . PRO A 1 119 ? -5.874 6.388 14.289 1.00 93.62 119 PRO A CA 1
ATOM 868 C C . PRO A 1 119 ? -5.613 5.180 15.202 1.00 93.62 119 PRO A C 1
ATOM 870 O O . PRO A 1 119 ? -6.537 4.595 15.767 1.00 93.62 119 PRO A O 1
ATOM 873 N N . LEU A 1 120 ? -4.336 4.820 15.360 1.00 91.81 120 LEU A N 1
ATOM 874 C CA . LEU A 1 120 ? -3.899 3.833 16.361 1.00 91.81 120 LEU A CA 1
ATOM 875 C C . LEU A 1 120 ? -3.933 4.400 17.784 1.00 91.81 120 LEU A C 1
ATOM 877 O O . LEU A 1 120 ? -4.034 3.649 18.745 1.00 91.81 120 LEU A O 1
ATOM 881 N N . GLU A 1 121 ? -3.835 5.719 17.918 1.00 94.88 121 GLU A N 1
ATOM 882 C CA . GLU A 1 121 ? -3.965 6.409 19.196 1.00 94.88 121 GLU A CA 1
ATOM 883 C C . GLU A 1 121 ? -5.433 6.671 19.515 1.00 94.88 121 GLU A C 1
ATOM 885 O O . GLU A 1 121 ? -6.241 6.946 18.630 1.00 94.88 121 GLU A O 1
ATOM 890 N N . THR A 1 122 ? -5.782 6.628 20.795 1.00 96.94 122 THR A N 1
ATOM 891 C CA . THR A 1 122 ? -7.148 6.890 21.237 1.00 96.94 122 THR A CA 1
ATOM 892 C C . THR A 1 122 ? -7.535 8.340 21.002 1.00 96.94 122 THR A C 1
ATOM 894 O O . THR A 1 122 ? -6.958 9.263 21.579 1.00 96.94 122 THR A O 1
ATOM 897 N N . VAL A 1 123 ? -8.592 8.543 20.216 1.00 96.88 123 VAL A N 1
ATOM 898 C CA . VAL A 1 123 ? -9.154 9.868 19.954 1.00 96.88 123 VAL A CA 1
ATOM 899 C C . VAL A 1 123 ? -10.570 9.988 20.489 1.00 96.88 123 VAL A C 1
ATOM 901 O O . VAL A 1 123 ? -11.383 9.065 20.422 1.00 96.88 123 VAL A O 1
ATOM 904 N N . ARG A 1 124 ? -10.880 11.172 21.024 1.00 97.50 124 ARG A N 1
ATOM 905 C CA . ARG A 1 124 ? -12.225 11.506 21.489 1.00 97.50 124 ARG A CA 1
ATOM 906 C C . ARG A 1 124 ? -13.084 11.955 20.315 1.00 97.50 124 ARG A C 1
ATOM 908 O O . ARG A 1 124 ? -12.783 12.960 19.675 1.00 97.50 124 ARG A O 1
ATOM 915 N N . MET A 1 125 ? -14.213 11.290 20.123 1.00 95.75 125 MET A N 1
ATOM 916 C CA . MET A 1 125 ? -15.186 11.590 19.080 1.00 95.75 125 MET A CA 1
ATOM 917 C C . MET A 1 125 ? -16.549 11.907 19.689 1.00 95.75 125 MET A C 1
ATOM 919 O O . MET A 1 125 ? -16.959 11.320 20.693 1.00 95.75 125 MET A O 1
ATOM 923 N N . ARG A 1 126 ? -17.253 12.874 19.094 1.00 96.94 126 ARG A N 1
ATOM 924 C CA . ARG A 1 126 ? -18.615 13.231 19.500 1.00 96.94 126 ARG A CA 1
ATOM 925 C C . ARG A 1 126 ? -19.607 12.322 18.789 1.00 96.94 126 ARG A C 1
ATOM 927 O O . ARG A 1 126 ? -19.558 12.190 17.572 1.00 96.94 126 ARG A O 1
ATOM 934 N N . MET A 1 127 ? -20.539 11.777 19.556 1.00 95.62 127 MET A N 1
ATOM 935 C CA . MET A 1 127 ? -21.576 10.877 19.074 1.00 95.62 127 MET A CA 1
ATOM 936 C C . MET A 1 127 ? -22.960 11.496 19.243 1.00 95.62 127 MET A C 1
ATOM 938 O O . MET A 1 127 ? -23.162 12.442 20.012 1.00 95.62 127 MET A O 1
ATOM 942 N N . ARG A 1 128 ? -23.928 10.933 18.520 1.00 95.12 128 ARG A N 1
ATOM 943 C CA . ARG A 1 128 ? -25.344 11.142 18.825 1.00 95.12 128 ARG A CA 1
ATOM 944 C C . ARG A 1 128 ? -25.682 10.430 20.133 1.00 95.12 128 ARG A C 1
ATOM 946 O O . ARG A 1 128 ? -25.059 9.429 20.478 1.00 95.12 128 ARG A O 1
ATOM 953 N N . GLU A 1 129 ? -26.660 10.955 20.855 1.00 94.69 129 GLU A N 1
ATOM 954 C CA . GLU A 1 129 ? -27.210 10.256 22.012 1.00 94.69 129 GLU A CA 1
ATOM 955 C C . GLU A 1 129 ? -27.834 8.922 21.580 1.00 94.69 129 GLU A C 1
ATOM 957 O O . GLU A 1 129 ? 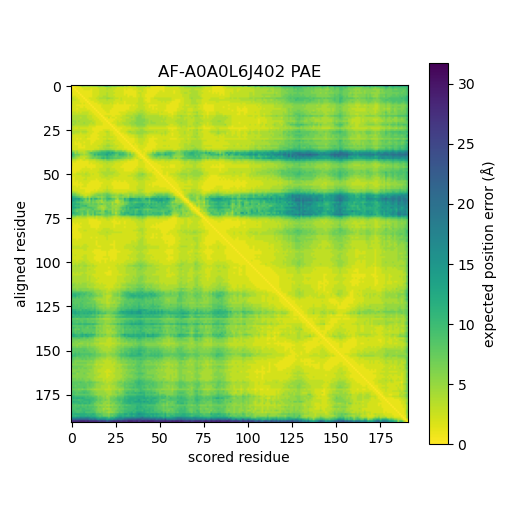-28.420 8.836 20.501 1.00 94.69 129 GLU A O 1
ATOM 962 N N . GLY A 1 130 ? -27.660 7.880 22.398 1.00 93.00 130 GLY A N 1
ATOM 963 C CA . GLY A 1 130 ? -28.115 6.527 22.065 1.00 93.00 130 GLY A CA 1
ATOM 964 C C . GLY A 1 130 ? -27.229 5.791 21.052 1.00 93.00 130 GLY A C 1
ATOM 965 O O . GLY A 1 130 ? -27.706 4.888 20.379 1.00 93.00 130 GLY A O 1
ATOM 966 N N . HIS A 1 131 ? -25.946 6.154 20.927 1.00 93.44 131 HIS A N 1
ATOM 967 C CA . HIS A 1 131 ? -25.025 5.525 19.966 1.00 93.44 131 HIS A CA 1
ATOM 968 C C . HIS A 1 131 ? -24.705 4.042 20.236 1.00 93.44 131 HIS A C 1
ATOM 970 O O . HIS A 1 131 ? -24.125 3.400 19.370 1.00 93.44 131 HIS A O 1
ATOM 976 N N . GLY A 1 132 ? -25.026 3.503 21.419 1.00 93.50 132 GLY A N 1
ATOM 977 C CA . GLY A 1 132 ? -24.898 2.068 21.713 1.00 93.50 132 GLY A CA 1
ATOM 978 C C . GLY A 1 132 ? -23.467 1.523 21.812 1.00 93.50 132 GLY A C 1
ATOM 979 O O . GLY A 1 132 ? -23.280 0.319 21.716 1.00 93.50 132 GLY A O 1
ATOM 980 N N . TYR A 1 133 ? -22.456 2.380 21.995 1.00 95.44 133 TYR A N 1
ATOM 981 C CA . TYR A 1 133 ? -21.070 1.935 22.200 1.00 95.44 133 TYR A CA 1
ATOM 982 C C . TYR A 1 133 ? -20.769 1.794 23.687 1.00 95.44 133 TYR A C 1
ATOM 984 O O . TYR A 1 133 ? -21.127 2.671 24.475 1.00 95.44 133 TYR A O 1
ATOM 992 N N . GLU A 1 134 ? -20.042 0.738 24.035 1.00 94.62 134 GLU A N 1
ATOM 993 C CA . GLU A 1 134 ? -19.691 0.391 25.409 1.00 94.62 134 GLU A CA 1
ATOM 994 C C . GLU A 1 134 ? -18.174 0.428 25.609 1.00 94.62 134 GLU A C 1
ATOM 996 O O . GLU A 1 134 ? -17.405 0.041 24.729 1.00 94.62 134 GLU A O 1
ATOM 1001 N N . ALA A 1 135 ? -17.732 0.920 26.766 1.00 95.62 135 ALA A N 1
ATOM 1002 C CA . ALA A 1 135 ? -16.314 0.947 27.111 1.00 95.62 135 ALA A CA 1
ATOM 1003 C C . ALA A 1 135 ? -15.760 -0.477 27.285 1.00 95.62 135 ALA A C 1
ATOM 1005 O O . ALA A 1 135 ? -16.447 -1.350 27.804 1.00 95.62 135 ALA A O 1
ATOM 1006 N N . GLY A 1 136 ? -14.508 -0.692 26.887 1.00 91.62 136 GLY A N 1
ATOM 1007 C CA . GLY A 1 136 ? -13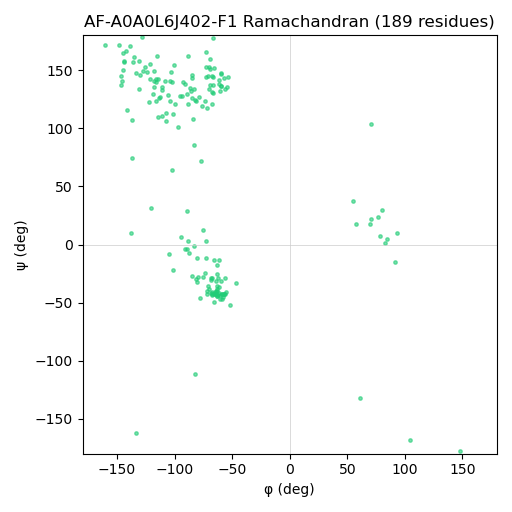.843 -1.994 26.924 1.00 91.62 136 GLY A CA 1
ATOM 1008 C C . GLY A 1 136 ? -14.234 -2.940 25.786 1.00 91.62 136 GLY A C 1
ATOM 1009 O O . GLY A 1 136 ? -13.827 -4.097 25.811 1.00 91.62 136 GLY A O 1
ATOM 1010 N N . THR A 1 137 ? -15.003 -2.480 24.792 1.00 91.81 137 THR A N 1
ATOM 1011 C CA . THR A 1 137 ? -15.439 -3.324 23.669 1.00 91.81 137 THR A CA 1
ATOM 1012 C C . THR A 1 137 ? -14.599 -3.103 22.420 1.00 91.81 137 THR A C 1
ATOM 1014 O O . THR A 1 137 ? -14.046 -2.024 22.201 1.00 91.81 137 THR A O 1
ATOM 1017 N N . CYS A 1 138 ? -14.536 -4.124 21.567 1.00 91.25 138 CYS A N 1
ATOM 1018 C CA . CYS A 1 138 ? -14.099 -3.977 20.188 1.00 91.25 138 CYS A CA 1
ATOM 1019 C C . CYS A 1 138 ? -15.293 -4.253 19.271 1.00 91.25 138 CYS A C 1
ATOM 1021 O O . CYS A 1 138 ? -15.988 -5.254 19.422 1.00 91.25 138 CYS A O 1
ATOM 1023 N N . THR A 1 139 ? -15.590 -3.320 18.373 1.00 91.75 139 THR A N 1
ATOM 1024 C CA . THR A 1 139 ? -16.850 -3.303 17.624 1.00 91.75 139 THR A CA 1
ATOM 1025 C C . THR A 1 139 ? -16.653 -2.852 16.183 1.00 91.75 139 THR A C 1
ATOM 1027 O O . THR A 1 139 ? -15.607 -2.317 15.813 1.00 91.75 139 THR A O 1
ATOM 1030 N N . GLY A 1 140 ? -17.672 -3.075 15.357 1.00 92.62 140 GLY A N 1
ATOM 1031 C CA . GLY A 1 140 ? -17.695 -2.606 13.979 1.00 92.62 140 GLY A CA 1
ATOM 1032 C C . GLY A 1 140 ? -17.750 -1.076 13.900 1.00 92.62 140 GLY A C 1
ATOM 1033 O O . GLY A 1 140 ? -18.608 -0.436 14.509 1.00 92.62 140 GLY A O 1
ATOM 1034 N N . TRP A 1 141 ? -16.865 -0.482 13.101 1.00 93.56 141 TRP A N 1
ATOM 1035 C CA . TRP A 1 141 ? -16.784 0.957 12.858 1.00 93.56 141 TRP A CA 1
ATOM 1036 C C . TRP A 1 141 ? -16.464 1.244 11.395 1.00 93.56 141 TRP A C 1
ATOM 1038 O O . TRP A 1 141 ? -15.398 0.879 10.907 1.00 93.56 141 TRP A O 1
ATOM 1048 N N . GLY A 1 142 ? -17.386 1.886 10.671 1.00 90.12 142 GLY A N 1
ATOM 1049 C CA . GLY A 1 142 ? -17.156 2.289 9.275 1.00 90.12 142 GLY A CA 1
ATOM 1050 C C . GLY A 1 142 ? -16.805 1.142 8.311 1.00 90.12 142 GLY A C 1
ATOM 1051 O O . GLY A 1 142 ? -16.281 1.397 7.232 1.00 90.12 142 GLY A O 1
ATOM 1052 N N . GLY A 1 143 ? -17.074 -0.115 8.684 1.00 91.62 143 GLY A N 1
ATOM 1053 C CA . GLY A 1 143 ? -16.664 -1.305 7.929 1.00 91.62 143 GLY A CA 1
ATOM 1054 C C . GLY A 1 143 ? -15.327 -1.923 8.359 1.00 91.62 143 GLY A C 1
ATOM 1055 O O . GLY A 1 143 ? -14.843 -2.819 7.677 1.00 91.62 143 GLY A O 1
ATOM 1056 N N . TYR A 1 144 ? -14.733 -1.491 9.474 1.00 95.12 144 TYR A N 1
ATOM 1057 C CA . TYR A 1 144 ? -13.577 -2.131 10.113 1.00 95.12 144 TYR A CA 1
ATOM 1058 C C . TYR A 1 144 ? -13.790 -2.271 11.629 1.00 95.12 144 TYR A C 1
ATOM 1060 O O . TYR A 1 144 ? -14.935 -2.227 12.082 1.00 95.12 144 TYR A O 1
ATOM 1068 N N . TRP A 1 145 ? -12.729 -2.491 12.403 1.00 94.81 145 TRP A N 1
ATOM 1069 C CA . TRP A 1 145 ? -12.774 -2.704 13.849 1.00 94.81 145 TRP A CA 1
ATOM 1070 C C . TRP A 1 145 ? -12.317 -1.465 14.621 1.00 94.81 145 TRP A C 1
ATOM 1072 O O . TRP A 1 145 ? -11.355 -0.803 14.230 1.00 94.81 145 TRP A O 1
ATOM 1082 N N . ALA A 1 146 ? -12.988 -1.176 15.734 1.00 95.81 146 ALA A N 1
ATOM 1083 C CA . ALA A 1 146 ? -12.638 -0.111 16.666 1.00 95.81 146 ALA A CA 1
ATOM 1084 C C . ALA A 1 146 ? -12.611 -0.634 18.095 1.00 95.81 146 ALA A C 1
ATOM 1086 O O . ALA A 1 146 ? -13.566 -1.276 18.525 1.00 95.81 146 ALA A O 1
ATOM 1087 N N . VAL A 1 147 ? -11.567 -0.283 18.842 1.00 96.25 147 VAL A N 1
ATOM 1088 C CA . VAL A 1 147 ? -11.506 -0.472 20.293 1.00 96.25 147 VAL A CA 1
ATOM 1089 C C . VAL A 1 147 ? -12.095 0.768 20.955 1.00 96.25 147 VAL A C 1
ATOM 1091 O O . VAL A 1 147 ? -11.608 1.877 20.735 1.00 96.25 147 VAL A O 1
ATOM 1094 N N . ILE A 1 148 ? -13.146 0.587 21.752 1.00 97.12 148 ILE A N 1
ATOM 1095 C CA . ILE A 1 148 ? -13.800 1.638 22.529 1.00 97.12 148 ILE A CA 1
ATOM 1096 C C . ILE A 1 148 ? -13.238 1.601 23.948 1.00 97.12 148 ILE A C 1
ATOM 1098 O O . ILE A 1 148 ? -13.638 0.782 24.766 1.00 97.12 148 ILE A O 1
ATOM 1102 N N . GLU A 1 149 ? -12.321 2.501 24.280 1.00 97.06 149 GLU A N 1
ATOM 1103 C CA . GLU A 1 149 ? -11.694 2.526 25.612 1.00 97.06 149 GLU A CA 1
ATOM 1104 C C . GLU A 1 149 ? -12.583 3.204 26.654 1.00 97.06 149 GLU A C 1
ATOM 1106 O O . GLU A 1 149 ? -12.594 2.840 27.829 1.00 97.06 149 GLU A O 1
ATOM 1111 N N . LYS A 1 150 ? -13.364 4.196 26.220 1.00 97.75 150 LYS A N 1
ATOM 1112 C CA . LYS A 1 150 ? -14.325 4.899 27.067 1.00 97.75 150 LYS A CA 1
ATOM 1113 C C . LYS A 1 150 ? -15.547 5.290 26.256 1.00 97.75 150 LYS A C 1
ATOM 1115 O O . LYS A 1 150 ? -15.432 5.766 25.130 1.00 97.75 150 LYS A O 1
ATOM 1120 N N . ALA A 1 151 ? -16.713 5.174 26.874 1.00 97.31 151 ALA A N 1
ATOM 1121 C CA . ALA A 1 151 ? -17.972 5.646 26.328 1.00 97.31 151 ALA A CA 1
ATOM 1122 C C . ALA A 1 151 ? -18.715 6.489 27.369 1.00 97.31 151 ALA A C 1
ATOM 1124 O O . ALA A 1 151 ? -18.629 6.267 28.575 1.00 97.31 151 ALA A O 1
ATOM 1125 N N . THR A 1 152 ? -19.423 7.500 26.890 1.00 96.81 152 THR A N 1
ATOM 1126 C CA . THR A 1 152 ? -20.336 8.356 27.651 1.00 96.81 152 THR A CA 1
ATOM 1127 C C . THR A 1 152 ? -21.561 8.597 26.783 1.00 96.81 152 THR A C 1
ATOM 1129 O O . THR A 1 152 ? -21.513 8.338 25.591 1.00 96.81 152 THR A O 1
ATOM 1132 N N . ARG A 1 153 ? -22.618 9.205 27.324 1.00 95.69 153 ARG A N 1
ATOM 1133 C CA . ARG A 1 153 ? -23.873 9.477 26.599 1.00 95.69 153 ARG A CA 1
ATOM 1134 C C . ARG A 1 153 ? -23.721 10.087 25.191 1.00 95.69 153 ARG A C 1
ATOM 1136 O O . ARG A 1 153 ? -24.565 9.839 24.338 1.00 95.69 153 ARG A O 1
ATOM 1143 N N . VAL A 1 154 ? -22.703 10.922 24.960 1.00 97.12 154 VAL A N 1
ATOM 1144 C CA . VAL A 1 154 ? -22.521 11.678 23.699 1.00 97.12 154 VAL A CA 1
ATOM 1145 C C . VAL A 1 154 ? -21.075 11.699 23.196 1.00 97.12 154 VAL A C 1
ATOM 1147 O O . VAL A 1 154 ? -20.741 12.475 22.298 1.00 97.12 154 VAL A O 1
ATOM 1150 N N . GLN A 1 155 ? -20.186 10.902 23.785 1.00 97.81 155 GLN A N 1
ATOM 1151 C CA . GLN A 1 155 ? -18.779 10.846 23.384 1.00 97.81 155 GLN A CA 1
ATOM 1152 C C . GLN A 1 155 ? -18.228 9.441 23.550 1.00 97.81 155 GLN A C 1
ATOM 1154 O O . GLN A 1 155 ? -18.530 8.771 24.538 1.00 97.81 155 GLN A O 1
ATOM 1159 N N . VAL A 1 156 ? -17.341 9.068 22.636 1.00 97.81 156 VAL A N 1
ATOM 1160 C CA . VAL A 1 156 ? -16.524 7.860 22.729 1.00 97.81 156 VAL A CA 1
ATOM 1161 C C . VAL A 1 156 ? -15.053 8.213 22.581 1.00 97.81 156 VAL A C 1
ATOM 1163 O O . VAL A 1 156 ? -14.697 9.207 21.950 1.00 97.81 156 VAL A O 1
ATOM 1166 N N . TRP A 1 157 ? -14.209 7.390 23.178 1.00 98.19 157 TRP A N 1
ATOM 1167 C CA . TRP A 1 157 ? -12.772 7.373 22.983 1.00 98.19 157 TRP A CA 1
ATOM 1168 C C . TRP A 1 157 ? -12.468 6.081 22.259 1.00 98.19 157 TRP A C 1
ATOM 1170 O O . TRP A 1 157 ? -12.662 5.007 22.832 1.00 98.19 157 TRP A O 1
ATOM 1180 N N . ALA A 1 158 ? -12.072 6.193 20.997 1.00 97.38 158 ALA A N 1
ATOM 1181 C CA . ALA A 1 158 ? -11.820 5.025 20.178 1.00 97.38 158 ALA A CA 1
ATOM 1182 C C . ALA A 1 158 ? -10.545 5.163 19.359 1.00 97.38 158 ALA A C 1
ATOM 1184 O O . ALA A 1 158 ? -10.078 6.268 19.074 1.00 97.38 158 ALA A O 1
ATOM 1185 N N . ARG A 1 159 ? -10.023 4.005 18.978 1.00 97.38 159 ARG A N 1
ATOM 1186 C CA . ARG A 1 159 ? -8.879 3.814 18.091 1.00 97.38 159 ARG A CA 1
ATOM 1187 C C . ARG A 1 159 ? -9.097 2.566 17.252 1.00 97.38 159 ARG A C 1
ATOM 1189 O O . ARG A 1 159 ? -9.931 1.722 17.588 1.00 97.38 159 ARG A O 1
ATOM 1196 N N . ALA A 1 160 ? -8.319 2.414 16.194 1.00 96.69 160 ALA A N 1
ATOM 1197 C CA . ALA A 1 160 ? -8.157 1.112 15.574 1.00 96.69 160 ALA A CA 1
ATOM 1198 C C . ALA A 1 160 ? -7.400 0.176 16.543 1.00 96.69 160 ALA A C 1
ATOM 1200 O O . ALA A 1 160 ? -6.509 0.637 17.270 1.00 96.69 160 ALA A O 1
ATOM 1201 N N . PRO A 1 161 ? -7.713 -1.132 16.570 1.00 95.81 161 PRO A N 1
ATOM 1202 C CA . PRO A 1 161 ? -6.821 -2.100 17.198 1.00 95.81 161 PRO A CA 1
ATOM 1203 C C . PRO A 1 161 ? -5.464 -2.055 16.488 1.00 95.81 161 PRO A C 1
ATOM 1205 O O . PRO A 1 161 ? -5.399 -1.794 15.288 1.00 95.81 161 PRO A O 1
ATOM 1208 N N . SER A 1 162 ? -4.374 -2.304 17.199 1.00 95.44 162 SER A N 1
ATOM 1209 C CA . SER A 1 162 ? -3.063 -2.522 16.594 1.00 95.44 162 SER A CA 1
ATOM 1210 C C . SER A 1 162 ? -3.031 -3.856 15.846 1.00 95.44 162 SER A C 1
ATOM 1212 O O . SER A 1 162 ? -3.828 -4.758 16.109 1.00 95.44 162 SER A O 1
ATOM 1214 N N . TYR A 1 163 ? -2.087 -3.996 14.914 1.00 95.19 163 TYR A N 1
ATOM 1215 C CA . TYR A 1 163 ? -1.893 -5.254 14.194 1.00 95.19 163 TYR A CA 1
ATOM 1216 C C . TYR A 1 163 ? -1.613 -6.422 15.156 1.00 95.19 163 TYR A C 1
ATOM 1218 O O . TYR A 1 163 ? -2.210 -7.484 15.019 1.00 95.19 163 TYR A O 1
ATOM 1226 N N . LEU A 1 164 ? -0.770 -6.203 16.174 1.00 95.00 164 LEU A N 1
ATOM 1227 C CA . LEU A 1 164 ? -0.441 -7.228 17.169 1.00 95.00 164 LEU A CA 1
ATOM 1228 C C . LEU A 1 164 ? -1.658 -7.645 17.999 1.00 95.00 164 LEU A C 1
ATOM 1230 O O . LEU A 1 164 ? -1.862 -8.839 18.175 1.00 95.00 164 LEU A O 1
ATOM 1234 N N . GLU A 1 165 ? -2.494 -6.694 18.435 1.00 94.50 165 GLU A N 1
ATOM 1235 C CA . GLU A 1 165 ? -3.741 -7.017 19.145 1.00 94.50 165 GLU A CA 1
ATOM 1236 C C . GLU A 1 165 ? -4.657 -7.894 18.283 1.00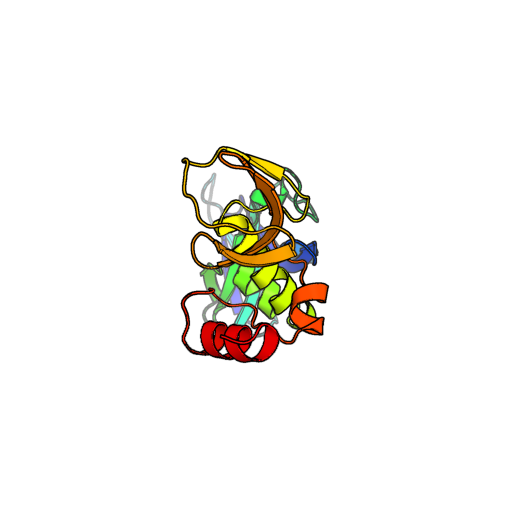 94.50 165 GLU A C 1
ATOM 1238 O O . GLU A 1 165 ? -5.219 -8.861 18.784 1.00 94.50 165 GLU A O 1
ATOM 1243 N N . MET A 1 166 ? -4.788 -7.598 16.982 1.00 94.62 166 MET A N 1
ATOM 1244 C CA . MET A 1 166 ? -5.618 -8.408 16.081 1.00 94.62 166 MET A CA 1
ATOM 1245 C C . MET A 1 166 ? -5.068 -9.823 15.891 1.00 94.62 166 MET A C 1
ATOM 1247 O O . MET A 1 166 ? -5.841 -10.780 15.931 1.00 94.62 166 MET A O 1
ATOM 1251 N N . VAL A 1 167 ? -3.750 -9.961 15.728 1.00 94.81 167 VAL A N 1
ATOM 1252 C CA . VAL A 1 167 ? -3.083 -11.266 15.613 1.00 94.81 167 VAL A CA 1
ATOM 1253 C C . VAL A 1 167 ? -3.244 -12.078 16.900 1.00 94.81 167 VAL A C 1
ATOM 1255 O O . VAL A 1 167 ? -3.591 -13.255 16.835 1.00 94.81 167 VAL A O 1
ATOM 1258 N N . GLU A 1 168 ? -3.053 -11.453 18.064 1.00 94.31 168 GLU A N 1
ATOM 1259 C CA . GLU A 1 168 ? -3.159 -12.103 19.375 1.00 94.31 168 GLU A CA 1
ATOM 1260 C C . GLU A 1 168 ? -4.545 -12.716 19.602 1.00 94.31 168 GLU A C 1
ATOM 1262 O O . GLU A 1 168 ? -4.652 -13.863 20.036 1.00 94.31 168 GLU A O 1
ATOM 1267 N N . VAL A 1 169 ? -5.612 -11.998 19.234 1.00 91.44 169 VAL A N 1
ATOM 1268 C CA . VAL A 1 169 ? -6.986 -12.509 19.364 1.00 91.44 169 VAL A CA 1
ATOM 1269 C C . VAL A 1 169 ? -7.468 -13.295 18.141 1.00 91.44 169 VAL A C 1
ATOM 1271 O O . VAL A 1 169 ? -8.620 -13.723 18.105 1.00 91.44 169 VAL A O 1
ATOM 1274 N N . SER A 1 170 ? -6.615 -13.501 17.130 1.00 92.25 170 SER A N 1
ATOM 1275 C CA . SER A 1 170 ? -6.971 -14.161 15.862 1.00 92.25 170 SER A CA 1
ATOM 1276 C C .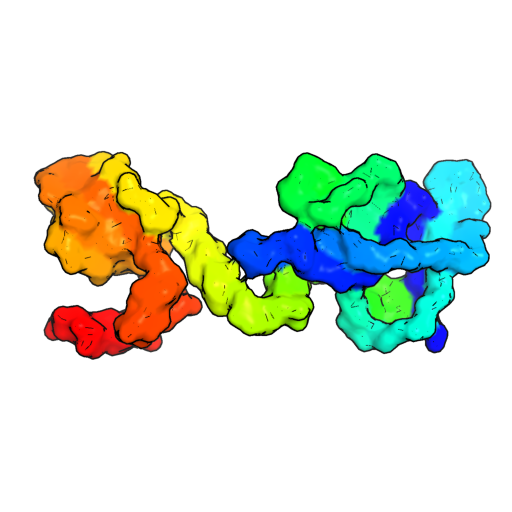 SER A 1 170 ? -8.164 -13.511 15.138 1.00 92.25 170 SER A C 1
ATOM 1278 O O . SER A 1 170 ? -9.003 -14.195 14.539 1.00 92.25 170 SER A O 1
ATOM 1280 N N . LEU A 1 171 ? -8.256 -12.181 15.196 1.00 91.44 171 LEU A N 1
ATOM 1281 C CA . LEU A 1 171 ? -9.254 -11.406 14.466 1.00 91.44 171 LEU A CA 1
ATOM 1282 C C . LEU A 1 171 ? -8.742 -11.125 13.040 1.00 91.44 171 LEU A C 1
ATOM 1284 O O . LEU A 1 171 ? -7.652 -10.573 12.893 1.00 91.44 171 LEU A O 1
ATOM 1288 N N . PRO A 1 172 ? -9.502 -11.459 11.979 1.00 92.31 172 PRO A N 1
ATOM 1289 C CA . PRO A 1 172 ? -9.039 -11.286 10.606 1.00 92.31 172 PRO A CA 1
ATOM 1290 C C . PRO A 1 172 ? -8.735 -9.829 10.248 1.00 92.31 172 PRO A C 1
ATOM 1292 O O . PRO A 1 172 ? -9.537 -8.933 10.534 1.00 92.31 172 PRO A O 1
ATOM 1295 N N . ILE A 1 173 ? -7.636 -9.610 9.521 1.00 94.69 173 ILE A N 1
ATOM 1296 C CA . ILE A 1 173 ? -7.309 -8.328 8.885 1.00 94.69 173 ILE A CA 1
ATOM 1297 C C . ILE A 1 173 ? -8.164 -8.155 7.622 1.00 94.69 173 ILE A C 1
ATOM 1299 O O . ILE A 1 173 ? -7.718 -8.289 6.484 1.00 94.69 173 ILE A O 1
ATOM 1303 N N . ALA A 1 174 ? -9.450 -7.907 7.840 1.00 93.50 174 ALA A N 1
ATOM 1304 C CA . ALA A 1 174 ? -10.459 -7.727 6.807 1.00 93.50 174 ALA A CA 1
ATOM 1305 C C . ALA A 1 174 ? -11.539 -6.755 7.292 1.00 93.50 174 ALA A C 1
ATOM 1307 O O . ALA A 1 174 ? -11.576 -6.366 8.462 1.00 93.50 174 ALA A O 1
ATOM 1308 N N . ARG A 1 175 ? -12.442 -6.361 6.391 1.00 92.81 175 ARG A N 1
ATOM 1309 C CA . ARG A 1 175 ? -13.606 -5.557 6.772 1.00 92.81 175 ARG A CA 1
ATOM 1310 C C . ARG A 1 175 ? -14.436 -6.277 7.841 1.00 92.81 175 ARG A C 1
ATOM 1312 O O . ARG A 1 175 ? -14.609 -7.490 7.782 1.00 92.81 175 ARG A O 1
ATOM 1319 N N . SER A 1 176 ? -14.992 -5.534 8.794 1.00 91.75 176 SER A N 1
ATOM 1320 C CA . SER A 1 176 ? -15.772 -6.112 9.902 1.00 91.75 176 SER A CA 1
ATOM 1321 C C . SER A 1 176 ? -17.151 -6.633 9.483 1.00 91.75 176 SER A C 1
ATOM 1323 O O . SER A 1 176 ? -17.811 -7.336 10.247 1.00 91.75 176 SER A O 1
ATOM 1325 N N . ASP A 1 177 ? -17.605 -6.311 8.268 1.00 90.50 177 ASP A N 1
ATOM 1326 C CA . ASP A 1 177 ? -18.898 -6.736 7.737 1.00 90.50 177 ASP A CA 1
ATOM 1327 C C . ASP A 1 177 ? -18.874 -8.099 7.024 1.00 90.50 177 ASP A C 1
ATOM 1329 O O . ASP A 1 177 ? -19.958 -8.629 6.736 1.00 90.50 177 ASP A O 1
ATOM 1333 N N . THR A 1 178 ? -17.696 -8.701 6.806 1.00 91.06 178 THR A N 1
ATOM 1334 C CA . THR A 1 178 ? -17.585 -10.008 6.139 1.00 91.06 178 THR A CA 1
ATOM 1335 C C . THR A 1 178 ? -18.058 -11.163 7.034 1.00 91.06 178 THR A C 1
ATOM 1337 O O . THR A 1 178 ? -17.992 -11.064 8.267 1.00 91.06 178 THR A O 1
ATOM 1340 N N . PRO A 1 179 ? -18.547 -12.277 6.450 1.00 91.12 179 PRO A N 1
ATOM 1341 C CA . PRO A 1 179 ? -18.951 -13.458 7.215 1.00 91.12 179 PRO A CA 1
ATOM 1342 C C . PRO A 1 179 ? -17.839 -13.999 8.121 1.00 91.12 179 PRO A C 1
ATOM 1344 O O . PRO A 1 179 ? -18.092 -14.351 9.272 1.00 91.12 179 PRO A O 1
ATOM 1347 N N . GLU A 1 180 ? -16.601 -14.016 7.631 1.00 89.25 180 GLU A N 1
ATOM 1348 C CA . GLU A 1 180 ? -15.433 -14.541 8.340 1.00 89.25 180 GLU A CA 1
ATOM 1349 C C . GLU A 1 180 ? -15.087 -13.669 9.549 1.00 89.25 180 GLU A C 1
ATOM 1351 O O . GLU A 1 180 ? -14.836 -14.185 10.640 1.00 89.25 180 GLU A O 1
ATOM 1356 N N . ALA A 1 181 ? -15.125 -12.346 9.367 1.00 88.75 181 ALA A N 1
ATOM 1357 C CA . ALA A 1 181 ? -14.827 -11.376 10.410 1.00 88.75 181 ALA A CA 1
ATOM 1358 C C . ALA A 1 181 ? -15.892 -11.411 11.519 1.00 88.75 181 ALA A C 1
ATOM 1360 O O . ALA A 1 181 ? -15.554 -11.445 12.703 1.00 88.75 181 ALA A O 1
ATOM 1361 N N . LYS A 1 182 ? -17.176 -11.510 11.149 1.00 89.12 182 LYS A N 1
ATOM 1362 C CA . LYS A 1 182 ? -18.286 -11.686 12.103 1.00 89.12 182 LYS A CA 1
ATOM 1363 C C . LYS A 1 182 ? -18.186 -12.999 12.871 1.00 89.12 182 LYS A C 1
ATOM 1365 O O . LYS A 1 182 ? -18.361 -13.008 14.086 1.00 89.12 182 LYS A O 1
ATOM 1370 N N . ALA A 1 183 ? -17.877 -14.097 12.182 1.00 89.44 183 ALA A N 1
ATOM 1371 C CA . ALA A 1 183 ? -17.700 -15.395 12.821 1.00 89.44 183 ALA A CA 1
ATOM 1372 C C . ALA A 1 183 ? -16.516 -15.390 13.802 1.00 89.44 183 ALA A C 1
ATOM 1374 O O . ALA A 1 183 ? -16.605 -15.999 14.865 1.00 89.44 183 ALA A O 1
ATOM 1375 N N . ALA A 1 184 ? -15.419 -14.701 13.474 1.00 88.69 184 ALA A N 1
ATOM 1376 C CA . ALA A 1 184 ? -14.293 -14.529 14.386 1.00 88.69 184 ALA A CA 1
ATOM 1377 C C . ALA A 1 184 ? -14.669 -13.696 15.615 1.00 88.69 184 ALA A C 1
ATOM 1379 O O . ALA A 1 184 ? -14.460 -14.154 16.735 1.00 88.69 184 ALA A O 1
ATOM 1380 N N . ALA A 1 185 ? -15.299 -12.538 15.420 1.00 86.62 185 ALA A N 1
ATOM 1381 C CA . ALA A 1 185 ? -15.760 -11.691 16.517 1.00 86.62 185 ALA A CA 1
ATOM 1382 C C . ALA A 1 185 ? -16.712 -12.433 17.472 1.00 86.62 185 ALA A C 1
ATOM 1384 O O . ALA A 1 185 ? -16.535 -12.364 18.686 1.00 86.62 185 ALA A O 1
ATOM 1385 N N . ALA A 1 186 ? -17.655 -13.217 16.937 1.00 86.94 186 ALA A N 1
ATOM 1386 C CA . ALA A 1 186 ? -18.564 -14.035 17.740 1.00 86.94 186 ALA A CA 1
ATOM 1387 C C . ALA A 1 186 ? -17.831 -15.087 18.592 1.00 86.94 186 ALA A C 1
ATOM 1389 O O . ALA A 1 186 ? -18.233 -15.343 19.723 1.00 86.94 186 ALA A O 1
ATOM 1390 N N . ARG A 1 187 ? -16.743 -15.683 18.078 1.00 88.44 187 ARG A N 1
ATOM 1391 C CA . ARG A 1 187 ? -15.910 -16.627 18.846 1.00 88.44 187 ARG A CA 1
ATOM 1392 C C . ARG A 1 187 ? -15.113 -15.943 19.954 1.00 88.44 187 ARG A C 1
ATOM 1394 O O . ARG A 1 187 ? -14.932 -16.541 21.006 1.00 88.44 187 ARG A O 1
ATOM 1401 N N . ILE A 1 188 ? -14.607 -14.738 19.697 1.00 85.50 188 ILE A N 1
ATOM 1402 C CA . ILE A 1 188 ? -13.714 -14.023 20.619 1.00 85.50 188 ILE A CA 1
ATOM 1403 C C . ILE A 1 188 ? -14.512 -13.388 21.761 1.00 85.50 188 ILE A C 1
ATOM 1405 O O . ILE A 1 188 ? -14.118 -13.499 22.918 1.00 85.50 188 ILE A O 1
ATOM 1409 N N . TRP A 1 189 ? -15.623 -12.722 21.443 1.00 81.19 189 TRP A N 1
ATOM 1410 C CA . TRP A 1 189 ? -16.368 -11.920 22.418 1.00 81.19 189 TRP A CA 1
ATOM 1411 C C . TRP A 1 189 ? -17.667 -12.563 22.902 1.00 81.19 189 TRP A C 1
ATOM 1413 O O . TRP A 1 189 ? -18.234 -12.068 23.868 1.00 81.19 189 TRP A O 1
ATOM 1423 N N . GLY A 1 190 ? -18.100 -13.674 22.296 1.00 66.88 190 GLY A N 1
ATOM 1424 C CA . GLY A 1 190 ? -19.386 -14.301 22.596 1.00 66.88 190 GLY A CA 1
ATOM 1425 C C . GLY A 1 190 ? -20.531 -13.441 22.065 1.00 66.88 190 GLY A C 1
ATOM 1426 O O . GLY A 1 190 ? -20.836 -12.390 22.621 1.00 66.88 190 GLY A O 1
ATOM 1427 N N . ALA A 1 191 ? -21.124 -13.862 20.947 1.00 52.06 191 ALA A N 1
ATOM 1428 C CA . ALA A 1 191 ? -22.345 -13.243 20.429 1.00 52.06 191 ALA A CA 1
ATOM 1429 C C . ALA A 1 191 ? -23.538 -13.462 21.372 1.00 52.06 191 ALA A C 1
ATOM 1431 O O . ALA A 1 191 ? -23.641 -14.580 21.932 1.00 52.06 191 ALA A O 1
#

Solvent-accessible surface area (backbone atoms only — not comparable to full-atom values): 10372 Å² total; per-residue (Å²): 120,30,56,31,74,43,57,51,66,41,44,46,20,36,51,36,70,50,32,70,80,78,27,38,51,21,59,52,56,80,52,72,57,76,47,74,48,77,59,84,89,64,31,29,29,32,27,75,37,88,66,65,60,66,42,56,28,21,36,28,52,62,95,41,80,41,81,27,88,49,89,42,23,75,57,52,44,40,23,32,32,41,75,84,23,50,72,46,81,41,59,49,62,61,52,20,31,69,77,37,59,90,43,33,63,59,34,50,40,51,52,50,29,52,74,49,70,33,48,75,59,78,40,83,44,84,49,59,74,82,71,84,69,55,54,79,37,75,43,80,39,84,52,21,63,28,35,23,70,38,51,56,72,43,34,37,27,36,14,19,66,50,62,65,60,30,60,75,67,64,44,63,89,57,50,39,79,41,73,68,33,44,54,37,49,34,71,71,70,59,115

Nearest PDB structures (foldseek):
  7ajt-assembly1_EI  TM=2.186E-01  e=7.364E-01  Saccharomyces cerevisiae S288C
  4arl-assembly1_A  TM=2.128E-01  e=2.049E+00  Yersinia pestis
  7vwp-assembly2_B  TM=1.957E-01  e=4.220E+00  Micromonospora rosaria
  4exm-assembly2_C  TM=1.793E-01  e=4.760E+00  Yersinia pestis
  7vwp-assembly2_C-3  TM=1.377E-01  e=8.183E+00  Micromonospora rosaria

Radius of gyration: 22.55 Å; Cα contacts (8 Å, |Δi|>4): 391; chains: 1; bounding box: 50×35×59 Å

Foldseek 3Di:
DAKAKDQPQKWKAFWAQLDLQQLQIFGDHTFAAPDWDDDDRRIIGIGDDPDDQQGKMKMAGPPLGDSDPDPSSVRIWIFGQHRNNDTHTDDSLVVSCVNCVVSNLQNLLVVVQVVLVFAQAWDKDWAAFPPPDDAQDWDAGSQAIWHFNDDDRTMTTIHRHHPVRCVVLVQDSGGCPDPNNVVSSCVRPPD

Mean predicted aligned error: 5.08 Å

Sequence (191 aa):
MITVRIAAARWLWTAEVGDRATGHVCNGAPIRAARYEGRGLDLVAVHELDIEAGTLLVTTPAGTSSRGTGPWGGSHQVHRLAADGSLAHVPMDAAADELDPAGSEARLHRRLALAVGLPLETVRMRMREGHGYEAGTCTGWGGYWAVIEKATRVQVWARAPSYLEMVEVSLPIARSDTPEAKAAAARIWGA

pLDDT: mean 93.02, std 6.5, range [52.06, 98.56]